Protein AF-A0A4Q5SE38-F1 (afdb_monomer_lite)

Sequence (214 aa):
MTDNLKAFLDAKVTQYNQPGFIANDPVCIPHMFSKKQDIEIMGFWAATLAWGQRVTIIKKCKELIALMDGAPYDFIINHEEPDLKKLLSFKHRTFNDVDTLYFIHFFRQHYERFESLEDAFTVAGHFEPVEGNSGGLPAMVRQAHQNTLSVETALNRFRSYFMSLPDFPQRTKKHVSSPSQNSTCKRLNMFLRWMVRKDNNGVDFGIWNNIKPA

Radius of gyration: 18.21 Å; chains: 1; bounding box: 56×39×52 Å

Structure (mmCIF, N/CA/C/O backbone):
data_AF-A0A4Q5SE38-F1
#
_entry.id   AF-A0A4Q5SE38-F1
#
loop_
_atom_site.group_PDB
_atom_site.id
_atom_site.type_symbol
_atom_site.label_atom_id
_atom_site.label_alt_id
_atom_site.label_comp_id
_atom_site.label_asym_id
_atom_site.label_entity_id
_atom_site.label_seq_id
_atom_site.pdbx_PDB_ins_code
_atom_site.Cartn_x
_atom_site.Cartn_y
_atom_site.Cartn_z
_atom_site.occupancy
_atom_site.B_iso_or_equiv
_atom_site.auth_seq_id
_atom_site.auth_comp_id
_atom_site.auth_asym_id
_atom_site.auth_atom_id
_atom_site.pdbx_PDB_model_num
ATOM 1 N N . MET A 1 1 ? -12.228 21.836 28.556 1.00 52.16 1 MET A N 1
ATOM 2 C CA . MET A 1 1 ? -12.478 21.671 27.097 1.00 52.16 1 MET A CA 1
ATOM 3 C C . MET A 1 1 ? -11.909 20.351 26.547 1.00 52.16 1 MET A C 1
ATOM 5 O O . MET A 1 1 ? -12.246 19.970 25.436 1.00 52.16 1 MET A O 1
ATOM 9 N N . THR A 1 2 ? -11.095 19.629 27.324 1.00 59.53 2 THR A N 1
ATOM 10 C CA . THR A 1 2 ? -10.470 18.335 26.990 1.00 59.53 2 THR A CA 1
ATOM 11 C C . THR A 1 2 ? -11.314 17.106 27.348 1.00 59.53 2 THR A C 1
ATOM 13 O O . THR A 1 2 ? -11.120 16.054 26.745 1.00 59.53 2 THR A O 1
ATOM 16 N N . ASP A 1 3 ? -12.289 17.232 28.254 1.00 61.00 3 ASP A N 1
ATOM 17 C CA . ASP A 1 3 ? -12.952 16.081 28.901 1.00 61.00 3 ASP A CA 1
ATOM 18 C C . ASP A 1 3 ? -13.904 15.275 28.001 1.00 61.00 3 ASP A C 1
ATOM 20 O O . ASP A 1 3 ? -14.463 14.270 28.424 1.00 61.00 3 ASP A O 1
ATOM 24 N N . ASN A 1 4 ? -14.069 15.669 26.735 1.00 85.25 4 ASN A N 1
ATOM 25 C CA . ASN A 1 4 ? -14.935 14.969 25.781 1.00 85.25 4 ASN A CA 1
ATOM 26 C C . ASN A 1 4 ? -14.261 14.719 24.417 1.00 85.25 4 ASN A C 1
ATOM 28 O O . ASN A 1 4 ? -14.912 14.287 23.472 1.00 85.25 4 ASN A O 1
ATOM 32 N N . LEU A 1 5 ? -12.949 14.961 24.272 1.00 92.06 5 LEU A N 1
ATOM 33 C CA . LEU A 1 5 ? -12.283 14.709 22.985 1.00 92.06 5 LEU A CA 1
ATOM 34 C C . LEU A 1 5 ? -12.239 13.211 22.663 1.00 92.06 5 LEU A C 1
ATOM 36 O O . LEU A 1 5 ? -12.552 12.820 21.542 1.00 92.06 5 LEU A O 1
ATOM 40 N N . LYS A 1 6 ? -11.899 12.370 23.648 1.00 91.69 6 LYS A N 1
ATOM 41 C CA . LYS A 1 6 ? -11.879 10.913 23.467 1.00 91.69 6 LYS A CA 1
ATOM 42 C C . LYS A 1 6 ? -13.263 10.389 23.083 1.00 91.69 6 LYS A C 1
ATOM 44 O O . LYS A 1 6 ? -13.393 9.733 22.061 1.00 91.69 6 LYS A O 1
ATOM 49 N N . ALA A 1 7 ? -14.292 10.729 23.857 1.00 93.56 7 ALA A N 1
ATOM 50 C CA . ALA A 1 7 ? -15.656 10.280 23.587 1.00 93.56 7 ALA A CA 1
ATOM 51 C C . ALA A 1 7 ? -16.190 10.803 22.240 1.00 93.56 7 ALA A C 1
ATOM 53 O O . ALA A 1 7 ? -16.842 10.057 21.511 1.00 93.56 7 ALA A O 1
ATOM 54 N N . PHE A 1 8 ? -15.846 12.034 21.844 1.00 94.31 8 PHE A N 1
ATOM 55 C CA . PHE A 1 8 ? -16.132 12.533 20.500 1.00 94.31 8 PHE A CA 1
ATOM 56 C C . PHE A 1 8 ? -15.448 11.697 19.406 1.00 94.31 8 PHE A C 1
ATOM 58 O O . PHE A 1 8 ? -16.105 11.308 18.441 1.00 94.31 8 PHE A O 1
ATOM 65 N N . LEU A 1 9 ? -14.150 11.403 19.539 1.00 92.75 9 LEU A N 1
ATOM 66 C CA . LEU A 1 9 ? -13.410 10.594 18.565 1.00 92.75 9 LEU A CA 1
ATOM 67 C C . LEU A 1 9 ? -13.940 9.158 18.502 1.00 92.75 9 LEU A C 1
ATOM 69 O O . LEU A 1 9 ? -14.143 8.652 17.401 1.00 92.75 9 LEU A O 1
ATOM 73 N N . ASP A 1 10 ? -14.246 8.544 19.645 1.00 92.88 10 ASP A N 1
ATOM 74 C CA . ASP A 1 10 ? -14.854 7.212 19.724 1.00 92.88 10 ASP A CA 1
ATOM 75 C C . ASP A 1 10 ? -16.217 7.193 19.015 1.00 92.88 10 ASP A C 1
ATOM 77 O O . ASP A 1 10 ? -16.486 6.309 18.203 1.00 92.88 10 ASP A O 1
ATOM 81 N N . ALA A 1 11 ? -17.051 8.220 19.217 1.00 94.94 11 ALA A N 1
ATOM 82 C CA . ALA A 1 11 ? -18.316 8.357 18.497 1.00 94.94 11 ALA A CA 1
ATOM 83 C C . ALA A 1 11 ? -18.110 8.485 16.975 1.00 94.94 11 ALA A C 1
ATOM 85 O O . ALA A 1 11 ? -18.883 7.924 16.197 1.00 94.94 11 ALA A O 1
ATOM 86 N N . LYS A 1 12 ? -17.054 9.181 16.524 1.00 94.81 12 LYS A N 1
ATOM 87 C CA . LYS A 1 12 ? -16.693 9.254 15.097 1.00 94.81 12 LYS A CA 1
ATOM 88 C C . LYS A 1 12 ? -16.156 7.935 14.554 1.00 94.81 12 LYS A C 1
ATOM 90 O O . LYS A 1 12 ? -16.456 7.611 13.407 1.00 94.81 12 LYS A O 1
ATOM 95 N N . VAL A 1 13 ? -15.431 7.156 15.354 1.00 92.25 13 VAL A N 1
ATOM 96 C CA . VAL A 1 13 ? -15.043 5.789 14.985 1.00 92.25 13 VAL A CA 1
ATOM 97 C C . VAL A 1 13 ? -16.295 4.941 14.789 1.00 92.25 13 VAL A C 1
ATOM 99 O O . VAL A 1 13 ? -16.453 4.382 13.711 1.00 92.25 13 VAL A O 1
ATOM 102 N N . THR A 1 14 ? -17.229 4.924 15.742 1.00 93.19 14 THR A N 1
ATOM 103 C CA . THR A 1 14 ? -18.497 4.186 15.603 1.00 93.19 14 THR A CA 1
ATOM 104 C C . THR A 1 14 ? -19.290 4.624 14.371 1.00 93.19 14 THR A C 1
ATOM 106 O O . THR A 1 14 ? -19.844 3.785 13.666 1.00 93.19 14 THR A O 1
ATOM 109 N N . GLN A 1 15 ? -19.313 5.929 14.080 1.00 94.25 15 GLN A N 1
ATOM 110 C CA . GLN A 1 15 ? -20.026 6.487 12.932 1.00 94.25 15 GLN A CA 1
ATOM 111 C C . GLN A 1 15 ? -19.429 6.048 11.586 1.00 94.25 15 GLN A C 1
ATOM 113 O O . GLN A 1 15 ? -20.186 5.716 10.680 1.00 94.25 15 GLN A O 1
ATOM 118 N N . TYR A 1 16 ? -18.103 6.100 11.426 1.00 92.69 16 TYR A N 1
ATOM 119 C CA . TYR A 1 16 ? -17.451 5.935 10.117 1.00 92.69 16 TYR A CA 1
ATOM 120 C C . TYR A 1 16 ? -16.838 4.556 9.883 1.00 92.69 16 TYR A C 1
ATOM 122 O O . TYR A 1 16 ? -16.626 4.168 8.735 1.00 92.69 16 TYR A O 1
ATOM 130 N N . ASN A 1 17 ? -16.538 3.811 10.944 1.00 94.19 17 ASN A N 1
ATOM 131 C CA . ASN A 1 17 ? -15.964 2.476 10.860 1.00 94.19 17 ASN A CA 1
ATOM 132 C C . ASN A 1 17 ? -17.069 1.440 10.644 1.00 94.19 17 ASN A C 1
ATOM 134 O O . ASN A 1 17 ? -17.330 0.620 11.512 1.00 94.19 17 ASN A O 1
ATOM 138 N N . GLN A 1 18 ? -17.779 1.553 9.525 1.00 95.56 18 GLN A N 1
ATOM 139 C CA . GLN A 1 18 ? -18.879 0.671 9.147 1.00 95.56 18 GLN A CA 1
ATOM 140 C C . GLN A 1 18 ? -18.818 0.404 7.633 1.00 95.56 18 GLN A C 1
ATOM 142 O O . GLN A 1 18 ? -18.437 1.311 6.879 1.00 95.56 18 GLN A O 1
ATOM 147 N N . PRO A 1 19 ? -19.253 -0.772 7.140 1.00 95.69 19 PRO A N 1
ATOM 148 C CA . PRO A 1 19 ? -19.103 -1.151 5.731 1.00 95.69 19 PRO A CA 1
ATOM 149 C C . PRO A 1 19 ? -19.745 -0.182 4.729 1.00 95.69 19 PRO A C 1
ATOM 151 O O . PRO A 1 19 ? -19.261 -0.031 3.608 1.00 95.69 19 PRO A O 1
ATOM 154 N N . GLY A 1 20 ? -20.792 0.545 5.137 1.00 96.19 20 GLY A N 1
ATOM 155 C CA . GLY A 1 20 ? -21.460 1.549 4.301 1.00 96.19 20 GLY A CA 1
ATOM 156 C C . GLY A 1 20 ? -20.549 2.688 3.818 1.00 96.19 20 GLY A C 1
ATOM 157 O O . GLY A 1 20 ? -20.847 3.322 2.806 1.00 96.19 20 GLY A O 1
ATOM 158 N N . PHE A 1 21 ? -19.416 2.928 4.486 1.00 94.50 21 PHE A N 1
ATOM 159 C CA . PHE A 1 21 ? -18.432 3.927 4.061 1.00 94.50 21 PHE A CA 1
ATOM 160 C C . PHE A 1 21 ? -17.394 3.378 3.071 1.00 94.50 21 PHE A C 1
ATOM 162 O O . PHE A 1 21 ? -16.737 4.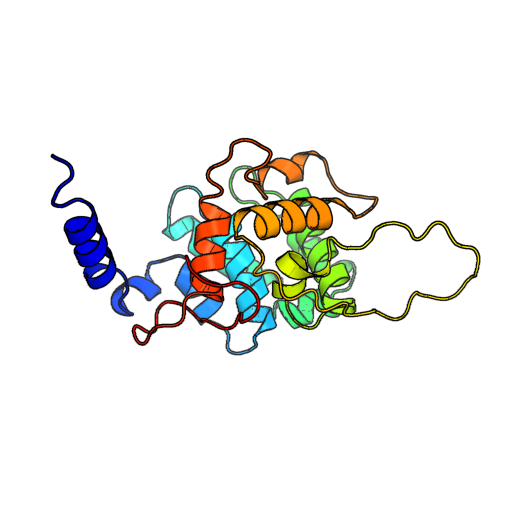175 2.398 1.00 94.50 21 PHE A O 1
ATOM 169 N N . ILE A 1 22 ? -17.286 2.052 2.902 1.00 96.94 22 ILE A N 1
ATOM 170 C CA . ILE A 1 22 ? -16.256 1.415 2.064 1.00 96.94 22 ILE A CA 1
ATOM 171 C C . ILE A 1 22 ? -16.409 1.817 0.608 1.00 96.94 22 ILE A C 1
ATOM 173 O O . ILE A 1 22 ? -15.458 2.334 0.042 1.00 96.94 22 ILE A O 1
ATOM 177 N N . ALA A 1 23 ? -17.594 1.637 0.009 1.00 95.94 23 ALA A N 1
ATOM 178 C CA . ALA A 1 23 ? -17.827 1.839 -1.431 1.00 95.94 23 ALA A CA 1
ATOM 179 C C . ALA A 1 23 ? -17.351 3.205 -1.934 1.00 95.94 23 ALA A C 1
ATOM 181 O O . ALA A 1 23 ? -17.017 3.391 -3.107 1.00 95.94 23 ALA A O 1
ATOM 182 N N . ASN A 1 24 ? -17.349 4.165 -1.014 1.00 94.62 24 ASN A N 1
ATOM 183 C CA . ASN A 1 24 ? -16.901 5.493 -1.267 1.00 94.62 24 ASN A CA 1
ATOM 184 C C . ASN A 1 24 ? -15.449 5.728 -0.818 1.00 94.62 24 ASN A C 1
ATOM 186 O O . ASN A 1 24 ? -14.717 6.394 -1.522 1.00 94.62 24 ASN A O 1
ATOM 190 N N . ASP A 1 25 ? -14.955 5.198 0.282 1.00 96.00 25 ASP A N 1
ATOM 191 C CA . ASP A 1 25 ? -13.577 5.444 0.717 1.00 96.00 25 ASP A CA 1
ATOM 192 C C . ASP A 1 25 ? -12.503 4.755 -0.177 1.00 96.00 25 ASP A C 1
ATOM 194 O O . ASP A 1 25 ? -12.780 3.713 -0.772 1.00 96.00 25 ASP A O 1
ATOM 198 N N . PRO A 1 26 ? -11.266 5.289 -0.311 1.00 97.38 26 PRO A N 1
ATOM 199 C CA . PRO A 1 26 ? -10.167 4.592 -0.993 1.00 97.38 26 PRO A CA 1
ATOM 200 C C . PRO A 1 26 ? -9.895 3.160 -0.505 1.00 97.38 26 PRO A C 1
ATOM 202 O O . PRO A 1 26 ? -9.367 2.367 -1.281 1.00 97.38 26 PRO A O 1
ATOM 205 N N . VAL A 1 27 ? -10.294 2.799 0.721 1.00 97.88 27 VAL A N 1
ATOM 206 C CA . VAL A 1 27 ? -10.236 1.415 1.218 1.00 97.88 27 VAL A CA 1
ATOM 207 C C . VAL A 1 27 ? -11.050 0.435 0.358 1.00 97.88 27 VAL A C 1
ATOM 209 O O . VAL A 1 27 ? -10.745 -0.751 0.364 1.00 97.88 27 VAL A O 1
ATOM 212 N N . CYS A 1 28 ? -12.017 0.884 -0.462 1.00 98.50 28 CYS A N 1
ATOM 213 C CA . CYS A 1 28 ? -12.693 -0.010 -1.417 1.00 98.50 28 CYS A CA 1
ATOM 214 C C . CYS A 1 28 ? -11.737 -0.706 -2.388 1.00 98.50 28 CYS A C 1
ATOM 216 O O . CYS A 1 28 ? -12.068 -1.776 -2.881 1.00 98.50 28 CYS A O 1
ATOM 218 N N . ILE A 1 29 ? -10.581 -0.103 -2.676 1.00 98.75 29 ILE A N 1
ATOM 219 C CA . ILE A 1 29 ? -9.607 -0.622 -3.634 1.00 98.75 29 ILE A CA 1
ATOM 220 C C . ILE A 1 29 ? -9.014 -1.960 -3.164 1.00 98.75 29 ILE A C 1
ATOM 222 O O . ILE A 1 29 ? -9.168 -2.938 -3.890 1.00 98.75 29 ILE A O 1
ATOM 226 N N . PRO A 1 30 ? -8.387 -2.069 -1.976 1.00 98.62 30 PRO A N 1
ATOM 227 C CA . PRO A 1 30 ? -7.923 -3.364 -1.480 1.00 98.62 30 PRO A CA 1
ATOM 228 C C . PRO A 1 30 ? -9.063 -4.368 -1.223 1.00 98.62 30 PRO A C 1
ATOM 230 O O . PRO A 1 30 ? -8.840 -5.563 -1.362 1.00 98.62 30 PRO A O 1
ATOM 233 N N . HIS A 1 31 ? -10.297 -3.915 -0.946 1.00 98.62 31 HIS A N 1
ATOM 234 C CA . HIS A 1 31 ? -11.475 -4.798 -0.799 1.00 98.62 31 HIS A CA 1
ATOM 235 C C . HIS A 1 31 ? -11.900 -5.489 -2.107 1.00 98.62 31 HIS A C 1
ATOM 237 O O . HIS A 1 31 ? -12.745 -6.379 -2.083 1.00 98.62 31 HIS A O 1
ATOM 243 N N . MET A 1 32 ? -11.321 -5.112 -3.253 1.00 98.56 32 MET A N 1
ATOM 244 C CA . MET A 1 32 ? -11.529 -5.813 -4.526 1.00 98.56 32 MET A CA 1
ATOM 245 C C . MET A 1 32 ? -10.768 -7.147 -4.609 1.00 98.56 32 MET A C 1
ATOM 247 O O . MET A 1 32 ? -10.967 -7.888 -5.569 1.00 98.56 32 MET A O 1
ATOM 251 N N . PHE A 1 33 ? -9.904 -7.450 -3.635 1.00 98.75 33 PHE A N 1
ATOM 252 C CA . PHE A 1 33 ? -8.988 -8.585 -3.675 1.00 98.75 33 PHE A CA 1
ATOM 253 C C . PHE A 1 33 ? -9.155 -9.502 -2.464 1.00 98.75 33 PHE A C 1
ATOM 255 O O . PHE A 1 33 ? -9.502 -9.067 -1.369 1.00 98.75 33 PHE A O 1
ATOM 262 N N . SER A 1 34 ? -8.864 -10.787 -2.665 1.00 98.19 34 SER A N 1
ATOM 263 C CA . SER A 1 34 ? -8.826 -11.806 -1.608 1.00 98.19 34 SER A CA 1
ATOM 264 C C . SER A 1 34 ? -7.404 -12.272 -1.286 1.00 98.19 34 SER A C 1
ATOM 266 O O . SER A 1 34 ? -7.126 -12.693 -0.163 1.00 98.19 34 SER A O 1
ATOM 268 N N . LYS A 1 35 ? -6.484 -12.189 -2.253 1.00 98.50 35 LYS A N 1
ATOM 269 C CA . LYS A 1 35 ? -5.080 -12.550 -2.065 1.00 98.50 35 LYS A CA 1
ATOM 270 C C . LYS A 1 35 ? -4.379 -11.489 -1.221 1.00 98.50 35 LYS A C 1
ATOM 272 O O . LYS A 1 35 ? -4.438 -10.300 -1.529 1.00 98.50 35 LYS A O 1
ATOM 277 N N . LYS A 1 36 ? -3.674 -11.937 -0.178 1.00 98.62 36 LYS A N 1
ATOM 278 C CA . LYS A 1 36 ? -2.982 -11.072 0.789 1.00 98.62 36 LYS A CA 1
ATOM 279 C C . LYS A 1 36 ? -2.105 -10.018 0.108 1.00 98.62 36 LYS A C 1
ATOM 281 O O . LYS A 1 36 ? -2.214 -8.838 0.421 1.00 98.62 36 LYS A O 1
ATOM 286 N N . GLN A 1 37 ? -1.271 -10.430 -0.840 1.00 98.81 37 GLN A N 1
ATOM 287 C CA . GLN A 1 37 ? -0.320 -9.528 -1.482 1.00 98.81 37 GLN A CA 1
ATOM 288 C C . GLN A 1 37 ? -1.006 -8.488 -2.378 1.00 98.81 37 GLN A C 1
ATOM 290 O O . GLN A 1 37 ? -0.553 -7.349 -2.439 1.00 98.81 37 GLN A O 1
ATOM 295 N N . ASP A 1 38 ? -2.131 -8.831 -3.015 1.00 98.88 38 ASP A N 1
ATOM 296 C CA . ASP A 1 38 ? -2.916 -7.867 -3.794 1.00 98.88 38 ASP A CA 1
ATOM 297 C C . ASP A 1 38 ? -3.556 -6.807 -2.886 1.00 98.88 38 ASP A C 1
ATOM 299 O O . ASP A 1 38 ? -3.502 -5.613 -3.192 1.00 98.88 38 ASP A O 1
ATOM 303 N N . ILE A 1 39 ? -4.088 -7.226 -1.730 1.00 98.88 39 ILE A N 1
ATOM 304 C CA . ILE A 1 39 ? -4.610 -6.328 -0.684 1.00 98.88 39 ILE A CA 1
ATOM 305 C C . ILE A 1 39 ? -3.507 -5.373 -0.207 1.00 98.88 39 ILE A C 1
ATOM 307 O O . ILE A 1 39 ? -3.734 -4.167 -0.095 1.00 98.88 39 ILE A O 1
ATOM 311 N N . GLU A 1 40 ? -2.304 -5.887 0.046 1.00 98.81 40 GLU A N 1
ATOM 312 C CA . GLU A 1 40 ? -1.159 -5.098 0.509 1.00 98.81 40 GLU A CA 1
ATOM 313 C C . GLU A 1 40 ? -0.677 -4.096 -0.546 1.00 98.81 40 GLU A C 1
ATOM 315 O O . GLU A 1 40 ? -0.570 -2.902 -0.255 1.00 98.81 40 GLU A O 1
ATOM 320 N N . ILE A 1 41 ? -0.431 -4.558 -1.778 1.00 98.88 41 ILE A N 1
ATOM 321 C CA . ILE A 1 41 ? 0.025 -3.723 -2.899 1.00 98.88 41 ILE A CA 1
ATOM 322 C C . ILE A 1 41 ? -0.996 -2.620 -3.166 1.00 98.88 41 ILE A C 1
ATOM 324 O O . ILE A 1 41 ? -0.657 -1.432 -3.172 1.00 98.88 41 ILE A O 1
ATOM 328 N N . MET A 1 42 ? -2.263 -2.989 -3.350 1.00 98.81 42 MET A N 1
ATOM 329 C CA . MET A 1 42 ? -3.290 -2.027 -3.731 1.00 98.81 42 MET A CA 1
ATOM 330 C C . MET A 1 42 ? -3.752 -1.154 -2.565 1.00 98.81 42 MET A C 1
ATOM 332 O O . MET A 1 42 ? -4.117 0.003 -2.783 1.00 98.81 42 MET A O 1
ATOM 336 N N . GLY A 1 43 ? -3.652 -1.638 -1.326 1.00 98.75 43 GLY A N 1
ATOM 337 C CA . GLY A 1 43 ? -3.809 -0.826 -0.123 1.00 98.75 43 GLY A CA 1
ATOM 338 C C . GLY A 1 43 ? -2.718 0.238 -0.014 1.00 98.75 43 GLY A C 1
ATOM 339 O O . GLY A 1 43 ? -3.018 1.410 0.230 1.00 98.75 43 GLY A O 1
ATOM 340 N N . PHE A 1 44 ? -1.459 -0.128 -0.268 1.00 98.75 44 PHE A N 1
ATOM 341 C CA . PHE A 1 44 ? -0.352 0.825 -0.249 1.00 98.75 44 PHE A CA 1
ATOM 342 C C . PHE A 1 44 ? -0.479 1.867 -1.365 1.00 98.75 44 PHE A C 1
ATOM 344 O O . PHE A 1 44 ? -0.277 3.062 -1.123 1.00 98.75 44 PHE A O 1
ATOM 351 N N . TRP A 1 45 ? -0.881 1.451 -2.569 1.00 98.50 45 TRP A N 1
ATOM 352 C CA . TRP A 1 45 ? -1.169 2.355 -3.685 1.00 98.50 45 TRP A CA 1
ATOM 353 C C . TRP A 1 45 ? -2.303 3.329 -3.372 1.00 98.50 45 TRP A C 1
ATOM 355 O O . TRP A 1 45 ? -2.127 4.542 -3.513 1.00 98.50 45 TRP A O 1
ATOM 365 N N . ALA A 1 46 ? -3.441 2.821 -2.892 1.00 98.44 46 ALA A N 1
ATOM 366 C CA . ALA A 1 46 ? -4.591 3.642 -2.534 1.00 98.44 46 ALA A CA 1
ATOM 367 C C . ALA A 1 46 ? -4.226 4.682 -1.470 1.00 98.44 46 ALA A C 1
ATOM 369 O O . ALA A 1 46 ? -4.555 5.861 -1.622 1.00 98.44 46 ALA A O 1
ATOM 370 N N . ALA A 1 47 ? -3.482 4.279 -0.437 1.00 98.12 47 ALA A N 1
ATOM 371 C CA . ALA A 1 47 ? -3.014 5.189 0.598 1.00 98.12 47 ALA A CA 1
ATOM 372 C C . ALA A 1 47 ? -1.990 6.205 0.085 1.00 98.12 47 ALA A C 1
ATOM 374 O O . ALA A 1 47 ? -2.088 7.395 0.397 1.00 98.12 47 ALA A O 1
ATOM 375 N N . THR A 1 48 ? -1.034 5.763 -0.734 1.00 97.38 48 THR A N 1
ATOM 376 C CA . THR A 1 48 ? -0.028 6.640 -1.340 1.00 97.38 48 THR A CA 1
ATOM 377 C C . THR A 1 48 ? -0.697 7.731 -2.160 1.00 97.38 48 THR A C 1
ATOM 379 O O . THR A 1 48 ? -0.378 8.901 -1.956 1.00 97.38 48 THR A O 1
ATOM 382 N N . LEU A 1 49 ? -1.658 7.376 -3.016 1.00 97.00 49 LEU A N 1
ATOM 383 C CA . LEU A 1 49 ? -2.342 8.297 -3.925 1.00 97.00 49 LEU A CA 1
ATOM 384 C C . LEU A 1 49 ? -3.456 9.119 -3.260 1.00 97.00 49 LEU A C 1
ATOM 386 O O . LEU A 1 49 ? -4.024 9.987 -3.929 1.00 97.00 49 LEU A O 1
ATOM 390 N N . ALA A 1 50 ? -3.765 8.893 -1.975 1.00 95.25 50 ALA A N 1
ATOM 391 C CA . ALA A 1 50 ? -4.868 9.516 -1.236 1.00 95.25 50 ALA A CA 1
ATOM 392 C C . ALA A 1 50 ? -4.658 11.011 -0.920 1.00 95.25 50 ALA A C 1
ATOM 394 O O . ALA A 1 50 ? -4.781 11.460 0.221 1.00 95.25 50 ALA A O 1
ATOM 395 N N . TRP A 1 51 ? -4.346 11.813 -1.937 1.00 91.38 51 TRP A N 1
ATOM 396 C CA . TRP A 1 51 ? -4.324 13.263 -1.858 1.00 91.38 51 TRP A CA 1
ATOM 397 C C . TRP A 1 51 ? -5.319 13.883 -2.860 1.00 91.38 51 TRP A C 1
ATOM 399 O O . TRP A 1 51 ? -5.268 13.703 -4.081 1.00 91.38 51 TRP A O 1
ATOM 409 N N . GLY A 1 52 ? -6.255 14.636 -2.283 1.00 90.81 52 GLY A N 1
ATOM 410 C CA . GLY A 1 52 ? -7.353 15.365 -2.911 1.00 90.81 52 GLY A CA 1
ATOM 411 C C . GLY A 1 52 ? -8.583 14.530 -3.284 1.00 90.81 52 GLY A C 1
ATOM 412 O O . GLY A 1 52 ? -9.072 13.803 -2.433 1.00 90.81 52 GLY A O 1
ATOM 413 N N . GLN A 1 53 ? -9.178 14.718 -4.469 1.00 95.50 53 GLN A N 1
ATOM 414 C CA . GLN A 1 53 ? -10.562 14.284 -4.716 1.00 95.50 53 GLN A CA 1
ATOM 415 C C . GLN A 1 53 ? -10.726 12.760 -4.722 1.00 95.50 53 GLN A C 1
ATOM 417 O O . GLN A 1 53 ? -10.132 12.053 -5.537 1.00 95.50 53 GLN A O 1
ATOM 422 N N . ARG A 1 54 ? -11.605 12.283 -3.838 1.00 95.38 54 ARG A N 1
ATOM 423 C CA . ARG A 1 54 ? -11.880 10.870 -3.543 1.00 95.38 54 ARG A CA 1
ATOM 424 C C . ARG A 1 54 ? -12.224 10.051 -4.794 1.00 95.38 54 ARG A C 1
ATOM 426 O O . ARG A 1 54 ? -11.656 8.988 -5.021 1.00 95.38 54 ARG A O 1
ATOM 433 N N . VAL A 1 55 ? -13.093 10.592 -5.651 1.00 97.44 55 VAL A N 1
ATOM 434 C CA . VAL A 1 55 ? -13.498 9.964 -6.922 1.00 97.44 55 VAL A CA 1
ATOM 435 C C . VAL A 1 55 ? -12.302 9.787 -7.863 1.00 97.44 55 VAL A C 1
ATOM 437 O O . VAL A 1 55 ? -12.146 8.733 -8.475 1.00 97.44 55 VAL A O 1
ATOM 440 N N . THR A 1 56 ? -11.420 10.788 -7.951 1.00 97.69 56 THR A N 1
ATOM 441 C CA . THR A 1 56 ? -10.208 10.719 -8.778 1.00 97.69 56 THR A CA 1
ATOM 442 C C . THR A 1 56 ? -9.228 9.677 -8.251 1.00 97.69 56 THR A C 1
ATOM 444 O O . THR A 1 56 ? -8.674 8.929 -9.049 1.00 97.69 56 THR A O 1
ATOM 447 N N . ILE A 1 57 ? -9.042 9.600 -6.929 1.00 98.00 57 ILE A N 1
ATOM 448 C CA . ILE A 1 57 ? -8.158 8.615 -6.288 1.00 98.00 57 ILE A CA 1
ATOM 449 C C . ILE A 1 57 ? -8.605 7.194 -6.649 1.00 98.00 57 ILE A C 1
ATOM 451 O O . ILE A 1 57 ? -7.808 6.407 -7.152 1.00 98.00 57 ILE A O 1
ATOM 455 N N . ILE A 1 58 ? -9.896 6.894 -6.479 1.00 98.62 58 ILE A N 1
ATOM 456 C CA . ILE A 1 58 ? -10.466 5.571 -6.781 1.00 98.62 58 ILE A CA 1
ATOM 457 C C . ILE A 1 58 ? -10.361 5.257 -8.270 1.00 98.62 58 ILE A C 1
ATOM 459 O O . ILE A 1 58 ? -9.934 4.165 -8.636 1.00 98.62 58 ILE A O 1
ATOM 463 N N . LYS A 1 59 ? -10.696 6.220 -9.141 1.00 98.56 59 LYS A N 1
ATOM 464 C CA . LYS A 1 59 ? -10.551 6.059 -10.593 1.00 98.56 59 LYS A CA 1
ATOM 465 C C . LYS A 1 59 ? -9.109 5.713 -10.972 1.00 98.56 59 LYS A C 1
ATOM 467 O O . LYS A 1 59 ? -8.904 4.800 -11.763 1.00 98.56 59 LYS A O 1
ATOM 472 N N . LYS A 1 60 ? -8.124 6.409 -10.398 1.00 98.44 60 LYS A N 1
ATOM 473 C CA . LYS A 1 60 ? -6.703 6.170 -10.679 1.00 98.44 60 LYS A CA 1
ATOM 474 C C . LYS A 1 60 ? -6.198 4.841 -10.133 1.00 98.44 60 LYS A C 1
ATOM 476 O O . LYS A 1 60 ? -5.426 4.181 -10.813 1.00 98.44 60 LYS A O 1
ATOM 481 N N . CYS A 1 61 ? -6.680 4.396 -8.979 1.00 98.62 61 CYS A N 1
ATOM 482 C CA . CYS A 1 61 ? -6.360 3.055 -8.496 1.00 98.62 61 CYS A CA 1
ATOM 483 C C . CYS A 1 61 ? -6.950 1.968 -9.408 1.00 98.62 61 CYS A C 1
ATOM 485 O O . CYS A 1 61 ? -6.258 1.013 -9.727 1.00 98.62 61 CYS A O 1
ATOM 487 N N . LYS A 1 62 ? -8.189 2.132 -9.895 1.00 98.69 62 LYS A N 1
ATOM 488 C CA . LYS A 1 62 ? -8.801 1.199 -10.861 1.00 98.69 62 LYS A CA 1
ATOM 489 C C . LYS A 1 62 ? -8.082 1.179 -12.213 1.00 98.69 62 LYS A C 1
ATOM 491 O O . LYS A 1 62 ? -7.937 0.116 -12.800 1.00 98.69 62 LYS A O 1
ATOM 496 N N . GLU A 1 63 ? -7.614 2.334 -12.685 1.00 98.62 63 GLU A N 1
ATOM 497 C CA . GLU A 1 63 ? -6.738 2.430 -13.862 1.00 98.62 63 GLU A CA 1
ATOM 498 C C . GLU A 1 63 ? -5.449 1.629 -13.647 1.00 98.62 63 GLU A C 1
ATOM 500 O O . GLU A 1 63 ? -5.082 0.844 -14.511 1.00 98.62 63 GLU A O 1
ATOM 505 N N . LEU A 1 64 ? -4.811 1.753 -12.478 1.00 98.38 64 LEU A N 1
ATOM 506 C CA . LEU A 1 64 ? -3.604 0.992 -12.155 1.00 98.38 64 LEU A CA 1
ATOM 507 C C . LEU A 1 64 ? -3.859 -0.522 -12.095 1.00 98.38 64 LEU A C 1
ATOM 509 O O . LEU A 1 64 ? -3.065 -1.283 -12.629 1.00 98.38 64 LEU A O 1
ATOM 513 N N . ILE A 1 65 ? -4.987 -0.950 -11.518 1.00 98.62 65 ILE A N 1
ATOM 514 C CA . ILE A 1 65 ? -5.404 -2.363 -11.515 1.00 98.62 65 ILE A CA 1
ATOM 515 C C . ILE A 1 65 ? -5.544 -2.886 -12.947 1.00 98.62 65 ILE A C 1
ATOM 517 O O . ILE A 1 65 ? -5.068 -3.975 -13.245 1.00 98.62 65 ILE A O 1
ATOM 521 N N . ALA A 1 66 ? -6.168 -2.111 -13.839 1.00 98.50 66 ALA A N 1
ATOM 522 C CA . ALA A 1 66 ? -6.320 -2.494 -15.240 1.00 98.50 66 ALA A CA 1
ATOM 523 C C . ALA A 1 66 ? -4.974 -2.555 -15.982 1.00 98.50 66 ALA A C 1
ATOM 525 O O . ALA A 1 66 ? -4.788 -3.427 -16.820 1.00 98.50 66 ALA A O 1
ATOM 526 N N . LEU A 1 67 ? -4.030 -1.664 -15.660 1.00 98.06 67 LEU A N 1
ATOM 527 C CA . LEU A 1 67 ? -2.663 -1.708 -16.198 1.00 98.06 67 LEU A CA 1
ATOM 528 C C . LEU A 1 67 ? -1.855 -2.913 -15.686 1.00 98.06 67 LEU A C 1
ATOM 530 O O . LEU A 1 67 ? -0.864 -3.266 -16.314 1.00 98.06 67 LEU A O 1
ATOM 534 N N . MET A 1 68 ? -2.279 -3.520 -14.572 1.00 98.25 68 MET A N 1
ATOM 535 C CA . MET A 1 68 ? -1.718 -4.742 -13.981 1.00 98.25 68 MET A CA 1
ATOM 536 C C . MET A 1 68 ? -2.598 -5.978 -14.248 1.00 98.25 68 MET A C 1
ATOM 538 O O . MET A 1 68 ? -2.601 -6.922 -13.460 1.00 98.25 68 MET A O 1
ATOM 542 N N . ASP A 1 69 ? -3.414 -5.934 -15.306 1.00 97.69 69 ASP A N 1
ATOM 543 C CA . ASP A 1 69 ? -4.265 -7.037 -15.775 1.00 97.69 69 ASP A CA 1
ATOM 544 C C . ASP A 1 69 ? -5.213 -7.623 -14.706 1.00 97.69 69 ASP A C 1
ATOM 546 O O . ASP A 1 69 ? -5.642 -8.773 -14.772 1.00 97.69 69 ASP A O 1
ATOM 550 N N . GLY A 1 70 ? -5.577 -6.821 -13.700 1.00 98.25 70 GLY A N 1
ATOM 551 C CA . GLY A 1 70 ? -6.445 -7.248 -12.602 1.00 98.25 70 GLY A CA 1
ATOM 552 C C . GLY A 1 70 ? -5.768 -8.126 -11.545 1.00 98.25 70 GLY A C 1
ATOM 553 O O . GLY A 1 70 ? -6.429 -8.472 -10.567 1.00 98.25 70 GLY A O 1
ATOM 554 N N . ALA A 1 71 ? -4.477 -8.434 -11.691 1.00 98.50 71 ALA A N 1
ATOM 555 C CA . ALA A 1 71 ? -3.710 -9.284 -10.781 1.00 98.50 71 ALA A CA 1
ATOM 556 C C . ALA A 1 71 ? -2.399 -8.591 -10.342 1.00 98.50 71 ALA A C 1
ATOM 558 O O . ALA A 1 71 ? -1.317 -8.970 -10.791 1.00 98.50 71 ALA A O 1
ATOM 559 N N . PRO A 1 72 ? -2.466 -7.569 -9.461 1.00 98.75 72 PRO A N 1
ATOM 560 C CA . PRO A 1 72 ? -1.320 -6.736 -9.087 1.00 98.75 72 PRO A CA 1
ATOM 561 C C . PRO A 1 72 ? -0.075 -7.513 -8.657 1.00 98.75 72 PRO A C 1
ATOM 563 O O . PRO A 1 72 ? 1.017 -7.233 -9.135 1.00 98.75 72 PRO A O 1
ATOM 566 N N . TYR A 1 73 ? -0.210 -8.494 -7.770 1.00 98.81 73 TYR A N 1
ATOM 567 C CA . TYR A 1 73 ? 0.908 -9.296 -7.288 1.00 98.81 73 TYR A CA 1
ATOM 568 C C . TYR A 1 73 ? 1.508 -10.167 -8.389 1.00 98.81 73 TYR A C 1
ATOM 570 O O . TYR A 1 73 ? 2.728 -10.261 -8.485 1.00 98.81 73 TYR A O 1
ATOM 578 N N . ASP A 1 74 ? 0.666 -10.781 -9.222 1.00 98.75 74 ASP A N 1
ATOM 579 C CA . ASP A 1 74 ? 1.141 -11.572 -10.357 1.00 98.75 74 ASP A CA 1
ATOM 580 C C . ASP A 1 74 ? 1.938 -10.695 -11.328 1.00 98.75 74 ASP A C 1
ATOM 582 O O . ASP A 1 74 ? 3.082 -11.009 -11.642 1.00 98.75 74 ASP A O 1
ATOM 586 N N . PHE A 1 75 ? 1.404 -9.520 -11.671 1.00 98.69 75 PHE A N 1
ATOM 587 C CA . PHE A 1 75 ? 2.110 -8.514 -12.456 1.00 98.69 75 PHE A CA 1
ATOM 588 C C . PHE A 1 75 ? 3.444 -8.107 -11.811 1.00 98.69 75 PHE A C 1
ATOM 590 O O . PHE A 1 75 ? 4.471 -8.043 -12.481 1.00 98.69 75 PHE A O 1
ATOM 597 N N . ILE A 1 76 ? 3.476 -7.839 -10.500 1.00 98.56 76 ILE A N 1
ATOM 598 C CA . ILE A 1 76 ? 4.713 -7.455 -9.803 1.00 98.56 76 ILE A CA 1
ATOM 599 C C . ILE A 1 76 ? 5.811 -8.515 -9.973 1.00 98.56 76 ILE A C 1
ATOM 601 O O . ILE A 1 76 ? 6.958 -8.142 -10.218 1.00 98.56 76 ILE A O 1
ATOM 605 N N . ILE A 1 77 ? 5.474 -9.801 -9.867 1.00 98.50 77 ILE A N 1
ATOM 606 C CA . ILE A 1 77 ? 6.447 -10.896 -9.965 1.00 98.50 77 ILE A CA 1
ATOM 607 C C . ILE A 1 77 ? 6.813 -11.205 -11.422 1.00 98.50 77 ILE A C 1
ATOM 609 O O . ILE A 1 77 ? 7.988 -11.412 -11.728 1.00 98.50 77 ILE A O 1
ATOM 613 N N . ASN A 1 78 ? 5.824 -11.208 -12.316 1.00 98.38 78 ASN A N 1
ATOM 614 C CA . ASN A 1 78 ? 5.940 -11.809 -13.643 1.00 98.38 78 ASN A CA 1
ATOM 615 C C . ASN A 1 78 ? 5.992 -10.806 -14.804 1.00 98.38 78 ASN A C 1
ATOM 617 O O . ASN A 1 78 ? 6.138 -11.242 -15.941 1.00 98.38 78 ASN A O 1
ATOM 621 N N . HIS A 1 79 ? 5.893 -9.491 -14.565 1.00 98.19 79 HIS A N 1
ATOM 622 C CA . HIS A 1 79 ? 5.954 -8.516 -15.659 1.00 98.19 79 HIS A CA 1
ATOM 623 C C . HIS A 1 79 ? 7.252 -8.622 -16.464 1.00 98.19 79 HIS A C 1
ATOM 625 O O . HIS A 1 79 ? 8.351 -8.811 -15.920 1.00 98.19 79 HIS A O 1
ATOM 631 N N . GLU A 1 80 ? 7.117 -8.369 -17.761 1.00 96.38 80 GLU A N 1
ATOM 632 C CA . GLU A 1 80 ? 8.228 -8.183 -18.683 1.00 96.38 80 GLU A CA 1
ATOM 633 C C . GLU A 1 80 ? 8.368 -6.701 -19.076 1.00 96.38 80 GLU A C 1
ATOM 635 O O . GLU A 1 80 ? 7.508 -5.859 -18.801 1.00 96.38 80 GLU A O 1
ATOM 640 N N . GLU A 1 81 ? 9.464 -6.343 -19.749 1.00 94.88 81 GLU A N 1
ATOM 641 C CA . GLU A 1 81 ? 9.696 -4.957 -20.183 1.00 94.88 81 GLU A CA 1
ATOM 642 C C . GLU A 1 81 ? 8.549 -4.345 -21.017 1.00 94.88 81 GLU A C 1
ATOM 644 O O . GLU A 1 81 ? 8.247 -3.160 -20.828 1.00 94.88 81 GLU A O 1
ATOM 649 N N . PRO A 1 82 ? 7.877 -5.077 -21.935 1.00 95.56 82 PRO A N 1
ATOM 650 C CA . PRO A 1 82 ? 6.748 -4.527 -22.683 1.00 95.56 82 PRO A CA 1
ATOM 651 C C . PRO A 1 82 ? 5.563 -4.126 -21.797 1.00 95.56 82 PRO A C 1
ATOM 653 O O . PRO A 1 82 ? 4.882 -3.147 -22.112 1.00 95.56 82 PRO A O 1
ATOM 656 N N . ASP A 1 83 ? 5.337 -4.821 -20.683 1.00 96.50 83 ASP A N 1
ATOM 657 C CA . ASP A 1 83 ? 4.252 -4.507 -19.753 1.00 96.50 83 ASP A CA 1
ATOM 658 C C . ASP A 1 83 ? 4.501 -3.192 -19.018 1.00 96.50 83 ASP A C 1
ATOM 660 O O . ASP A 1 83 ? 3.589 -2.375 -18.856 1.00 96.50 83 ASP A O 1
ATOM 664 N N . LEU A 1 84 ? 5.763 -2.916 -18.679 1.00 97.00 84 LEU A N 1
ATOM 665 C CA . LEU A 1 84 ? 6.172 -1.659 -18.051 1.00 97.00 84 LEU A CA 1
ATOM 666 C C . LEU A 1 84 ? 5.899 -0.437 -18.937 1.00 97.00 84 LEU A C 1
ATOM 668 O O . LEU A 1 84 ? 5.602 0.646 -18.426 1.00 97.00 84 LEU A O 1
ATOM 672 N N . LYS A 1 85 ? 5.921 -0.592 -20.268 1.00 95.94 85 LYS A N 1
ATOM 673 C CA . LYS A 1 85 ? 5.632 0.513 -21.200 1.00 95.94 85 LYS A CA 1
ATOM 674 C C . LYS A 1 85 ? 4.213 1.058 -21.035 1.00 95.94 85 LYS A C 1
ATOM 676 O O . LYS A 1 85 ? 4.011 2.263 -21.185 1.00 95.94 85 LYS A O 1
ATOM 681 N N . LYS A 1 86 ? 3.244 0.206 -20.676 1.00 93.81 86 LYS A N 1
ATOM 682 C CA . LYS A 1 86 ? 1.841 0.601 -20.444 1.00 93.81 86 LYS A CA 1
ATOM 683 C C . LYS A 1 86 ? 1.713 1.595 -19.276 1.00 93.81 86 LYS A C 1
ATOM 685 O O . LYS A 1 86 ? 0.801 2.418 -19.250 1.00 93.81 86 LYS A O 1
ATOM 690 N N . LEU A 1 87 ? 2.651 1.561 -18.327 1.00 96.44 87 LEU A N 1
ATOM 691 C CA . LEU A 1 87 ? 2.639 2.390 -17.117 1.00 96.44 87 LEU A CA 1
ATOM 692 C C . LEU A 1 87 ? 3.264 3.777 -17.318 1.00 96.44 87 LEU A C 1
ATOM 694 O O . LEU A 1 87 ? 3.067 4.659 -16.483 1.00 96.44 87 LEU A O 1
ATOM 698 N N . LEU A 1 88 ? 3.955 4.016 -18.438 1.00 96.62 88 LEU A N 1
ATOM 699 C CA . LEU A 1 88 ? 4.615 5.298 -18.730 1.00 96.62 88 LEU A CA 1
ATOM 700 C C . LEU A 1 88 ? 3.633 6.472 -18.873 1.00 96.62 88 LEU A C 1
ATOM 702 O O . LEU A 1 88 ? 3.991 7.636 -18.687 1.00 96.62 88 LEU A O 1
ATOM 706 N N . SER A 1 89 ? 2.368 6.192 -19.186 1.00 94.50 89 SER A N 1
ATOM 707 C CA . SER A 1 89 ? 1.317 7.212 -19.228 1.00 94.50 89 SER A CA 1
ATOM 708 C C . SER A 1 89 ? 0.645 7.459 -17.876 1.00 94.50 89 SER A C 1
ATOM 710 O O . SER A 1 89 ? -0.107 8.431 -17.749 1.00 94.50 89 SER A O 1
ATOM 712 N N . PHE A 1 90 ? 0.889 6.620 -16.863 1.00 97.81 90 PHE A N 1
ATOM 713 C CA . PHE A 1 90 ? 0.206 6.732 -15.580 1.00 97.81 90 PHE A CA 1
ATOM 714 C C . PHE A 1 90 ? 0.669 7.970 -14.807 1.00 97.81 90 PHE A C 1
ATOM 716 O O . PHE A 1 90 ? 1.854 8.183 -14.543 1.00 97.81 90 PHE A O 1
ATOM 723 N N . LYS A 1 91 ? -0.293 8.816 -14.430 1.00 97.00 91 LYS A N 1
ATOM 724 C CA . LYS A 1 91 ? -0.053 10.042 -13.660 1.00 97.00 91 LYS A CA 1
ATOM 725 C C . LYS A 1 91 ? -1.195 10.305 -12.692 1.00 97.00 91 LYS A C 1
ATOM 727 O O . LYS A 1 91 ? -2.371 10.153 -13.031 1.00 97.00 91 LYS A O 1
ATOM 732 N N . HIS A 1 92 ? -0.844 10.803 -11.511 1.00 96.94 92 HIS A N 1
ATOM 733 C CA . HIS A 1 92 ? -1.783 11.311 -10.514 1.00 96.94 92 HIS A CA 1
ATOM 734 C C . HIS A 1 92 ? -1.185 12.513 -9.783 1.00 96.94 92 HIS A C 1
ATOM 736 O O . HIS A 1 92 ? -0.393 12.392 -8.847 1.00 96.94 92 HIS A O 1
ATOM 742 N N . ARG A 1 93 ? -1.587 13.713 -10.207 1.00 94.75 93 ARG A N 1
ATOM 743 C CA . ARG A 1 93 ? -1.025 14.992 -9.741 1.00 94.75 93 ARG A CA 1
ATOM 744 C C . ARG A 1 93 ? 0.502 15.044 -9.879 1.00 94.75 93 ARG A C 1
ATOM 746 O O . ARG A 1 93 ? 0.996 15.192 -10.986 1.00 94.75 93 ARG A O 1
ATOM 753 N N . THR A 1 94 ? 1.241 14.952 -8.772 1.00 94.62 94 THR A N 1
ATOM 754 C CA . THR A 1 94 ? 2.709 14.990 -8.737 1.00 94.62 94 THR A CA 1
ATOM 755 C C . THR A 1 94 ? 3.346 13.601 -8.828 1.00 94.62 94 THR A C 1
ATOM 757 O O . THR A 1 94 ? 4.573 13.524 -8.943 1.00 94.62 94 THR A O 1
ATOM 760 N N . PHE A 1 95 ? 2.534 12.537 -8.768 1.00 97.31 95 PHE A N 1
ATOM 761 C CA . PHE A 1 95 ? 2.930 11.155 -9.022 1.00 97.31 95 PHE A CA 1
ATOM 762 C C . PHE A 1 95 ? 2.941 10.899 -10.530 1.00 97.31 95 PHE A C 1
ATOM 764 O O . PHE A 1 95 ? 1.977 11.258 -11.214 1.00 97.31 95 PHE A O 1
ATOM 771 N N . ASN A 1 96 ? 4.011 10.311 -11.051 1.00 97.31 96 ASN A N 1
ATOM 772 C CA . ASN A 1 96 ? 4.149 10.023 -12.480 1.00 97.31 96 ASN A CA 1
ATOM 773 C C . ASN A 1 96 ? 4.733 8.623 -12.735 1.00 97.31 96 ASN A C 1
ATOM 775 O O . ASN A 1 96 ? 4.907 7.822 -11.820 1.00 97.31 96 ASN A O 1
ATOM 779 N N . ASP A 1 97 ? 5.064 8.370 -13.990 1.00 97.12 97 ASP A N 1
ATOM 780 C CA . ASP A 1 97 ? 5.749 7.193 -14.506 1.00 97.12 97 ASP A CA 1
ATOM 781 C C . ASP A 1 97 ? 7.023 6.816 -13.744 1.00 97.12 97 ASP A C 1
ATOM 783 O O . ASP A 1 97 ? 7.144 5.672 -13.324 1.00 97.12 97 ASP A O 1
ATOM 787 N N . VAL A 1 98 ? 7.929 7.762 -13.476 1.00 97.88 98 VAL A N 1
ATOM 788 C CA . VAL A 1 98 ? 9.170 7.485 -12.722 1.00 97.88 98 VAL A CA 1
ATOM 789 C C . VAL A 1 98 ? 8.862 6.928 -11.332 1.00 97.88 98 VAL A C 1
ATOM 791 O O . VAL A 1 98 ? 9.497 5.975 -10.890 1.00 97.88 98 VAL A O 1
ATOM 794 N N . ASP A 1 99 ? 7.868 7.500 -10.645 1.00 98.00 99 ASP A N 1
ATOM 795 C CA . ASP A 1 99 ? 7.435 6.963 -9.351 1.00 98.00 99 ASP A CA 1
ATOM 796 C C . ASP A 1 99 ? 6.773 5.588 -9.515 1.00 98.00 99 ASP A C 1
ATOM 798 O O . ASP A 1 99 ? 6.971 4.704 -8.689 1.00 98.00 99 ASP A O 1
ATOM 802 N N . THR A 1 100 ? 5.999 5.406 -10.585 1.00 98.06 100 THR A N 1
ATOM 803 C CA . THR A 1 100 ? 5.258 4.168 -10.861 1.00 98.06 100 THR A CA 1
ATOM 804 C C . THR A 1 100 ? 6.189 2.991 -11.084 1.00 98.06 100 THR A C 1
ATOM 806 O O . THR A 1 100 ? 6.058 1.966 -10.417 1.00 98.06 100 THR A O 1
ATOM 809 N N . LEU A 1 101 ? 7.160 3.164 -11.978 1.00 98.12 101 LEU A N 1
ATOM 810 C CA . L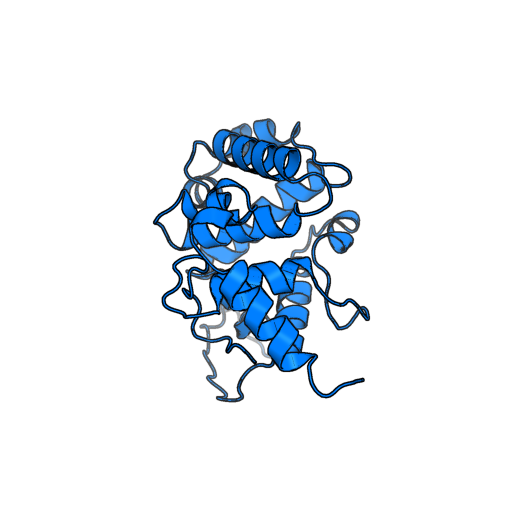EU A 1 101 ? 8.157 2.149 -12.286 1.00 98.12 101 LEU A CA 1
ATOM 811 C C . LEU A 1 101 ? 9.002 1.817 -11.059 1.00 98.12 101 LEU A C 1
ATOM 813 O O . LEU A 1 101 ? 9.238 0.643 -10.790 1.00 98.12 101 LEU A O 1
ATOM 817 N N . TYR A 1 102 ? 9.385 2.824 -10.266 1.00 98.31 102 TYR A N 1
ATOM 818 C CA . TYR A 1 102 ? 10.138 2.561 -9.045 1.00 98.31 102 TYR A CA 1
ATOM 819 C C . TYR A 1 102 ? 9.328 1.777 -8.011 1.00 98.31 102 TYR A C 1
ATOM 821 O O . TYR A 1 102 ? 9.850 0.851 -7.401 1.00 98.31 102 TYR A O 1
ATOM 829 N N . PHE A 1 103 ? 8.050 2.108 -7.812 1.00 98.44 103 PHE A N 1
ATOM 830 C CA . PHE A 1 103 ? 7.192 1.350 -6.897 1.00 98.44 103 PHE A CA 1
ATOM 831 C C . PHE A 1 103 ? 7.085 -0.116 -7.327 1.00 98.44 103 PHE A C 1
ATOM 833 O O . PHE A 1 103 ? 7.182 -1.001 -6.484 1.00 98.44 103 PHE A O 1
ATOM 840 N N . ILE A 1 104 ? 6.926 -0.380 -8.626 1.00 98.31 104 ILE A N 1
ATOM 841 C CA . ILE A 1 104 ? 6.884 -1.745 -9.169 1.00 98.31 104 ILE A CA 1
ATOM 842 C C . ILE A 1 104 ? 8.213 -2.463 -8.945 1.00 98.31 104 ILE A C 1
ATOM 844 O O . ILE A 1 104 ? 8.216 -3.593 -8.459 1.00 98.31 104 ILE A O 1
ATOM 848 N N . HIS A 1 105 ? 9.332 -1.793 -9.226 1.00 98.06 105 HIS A N 1
ATOM 849 C CA . HIS A 1 105 ? 10.664 -2.336 -8.982 1.00 98.06 105 HIS A CA 1
ATOM 850 C C . HIS A 1 105 ? 10.875 -2.677 -7.499 1.00 98.06 105 HIS A C 1
ATOM 852 O O . HIS A 1 105 ? 11.279 -3.793 -7.174 1.00 98.06 105 HIS A O 1
ATOM 858 N N . PHE A 1 106 ? 10.518 -1.759 -6.596 1.00 98.19 106 PHE A N 1
ATOM 859 C CA . PHE A 1 106 ? 10.571 -1.982 -5.155 1.00 98.19 106 PHE A CA 1
ATOM 860 C C . PHE A 1 106 ? 9.709 -3.172 -4.731 1.00 98.19 106 PHE A C 1
ATOM 862 O O . PHE A 1 106 ? 10.191 -4.046 -4.013 1.00 98.19 106 PHE A O 1
ATOM 869 N N . PHE A 1 107 ? 8.453 -3.240 -5.182 1.00 98.56 107 PHE A N 1
ATOM 870 C CA . PHE A 1 107 ? 7.574 -4.350 -4.827 1.00 98.56 107 PHE A CA 1
ATOM 871 C C . PHE A 1 107 ? 8.105 -5.684 -5.335 1.00 98.56 107 PHE A C 1
ATOM 873 O O . PHE A 1 107 ? 8.057 -6.654 -4.587 1.00 98.56 107 PHE A O 1
ATOM 880 N N . ARG A 1 108 ? 8.659 -5.741 -6.548 1.00 98.38 108 ARG A N 1
ATOM 881 C CA . ARG A 1 108 ? 9.281 -6.963 -7.066 1.00 98.38 108 ARG A CA 1
ATOM 882 C C . ARG A 1 108 ? 10.458 -7.388 -6.192 1.00 98.38 108 ARG A C 1
ATOM 884 O O . ARG A 1 108 ? 10.463 -8.505 -5.691 1.00 98.38 108 ARG A O 1
ATOM 891 N N . GLN A 1 109 ? 11.386 -6.469 -5.915 1.00 97.31 109 GLN A N 1
ATOM 892 C CA . GLN A 1 109 ? 12.538 -6.734 -5.044 1.00 97.31 109 GLN A CA 1
ATOM 893 C C . GLN A 1 109 ? 12.136 -7.184 -3.634 1.00 97.31 109 GLN A C 1
ATOM 895 O O . GLN A 1 109 ? 12.816 -8.013 -3.028 1.00 97.31 109 GLN A O 1
ATOM 900 N N . HIS A 1 110 ? 11.042 -6.634 -3.107 1.00 97.44 110 HIS A N 1
ATOM 901 C CA . HIS A 1 110 ? 10.487 -7.021 -1.816 1.00 97.44 110 HIS A CA 1
ATOM 902 C C . HIS A 1 110 ? 9.867 -8.421 -1.867 1.00 97.44 110 HIS A C 1
ATOM 904 O O . HIS A 1 110 ? 10.251 -9.295 -1.093 1.00 97.44 110 HIS A O 1
ATOM 910 N N . TYR A 1 111 ? 8.935 -8.657 -2.790 1.00 98.12 111 TYR A N 1
ATOM 911 C CA . TYR A 1 111 ? 8.163 -9.897 -2.846 1.00 98.12 111 TYR A CA 1
ATOM 912 C C . TYR A 1 111 ? 8.922 -11.100 -3.423 1.00 98.12 111 TYR A C 1
ATOM 914 O O . TYR A 1 111 ? 8.496 -12.233 -3.222 1.00 98.12 111 TYR A O 1
ATOM 922 N N . GLU A 1 112 ? 10.070 -10.887 -4.070 1.00 96.88 112 GLU A N 1
ATOM 923 C CA . GLU A 1 112 ? 11.036 -11.954 -4.376 1.00 96.88 112 GLU A CA 1
ATOM 924 C C . GLU A 1 112 ? 11.726 -12.499 -3.107 1.00 96.88 112 GLU A C 1
ATOM 926 O O . GLU A 1 112 ? 12.297 -13.588 -3.134 1.00 96.88 112 GLU A O 1
ATOM 931 N N . ARG A 1 113 ? 11.691 -11.759 -1.987 1.00 95.06 113 ARG A N 1
ATOM 932 C CA . ARG A 1 113 ? 12.390 -12.101 -0.730 1.00 95.06 113 ARG A CA 1
ATOM 933 C C . ARG A 1 113 ? 11.452 -12.359 0.446 1.00 95.06 113 ARG A C 1
ATOM 935 O O . ARG A 1 113 ? 11.823 -13.079 1.370 1.00 95.06 113 ARG A O 1
ATOM 942 N N . PHE A 1 114 ? 10.274 -11.746 0.438 1.00 95.94 114 PHE A N 1
ATOM 943 C CA . PHE A 1 114 ? 9.315 -11.774 1.537 1.00 95.94 114 PHE A CA 1
ATOM 944 C C . PHE A 1 114 ? 7.912 -12.091 1.024 1.00 95.94 114 PHE A C 1
ATOM 946 O O . PHE A 1 114 ? 7.495 -11.615 -0.026 1.00 95.94 114 PHE A O 1
ATOM 953 N N . GLU A 1 115 ? 7.131 -12.838 1.800 1.00 95.81 115 GLU A N 1
ATOM 954 C CA . GLU A 1 115 ? 5.751 -13.178 1.423 1.00 95.81 115 GLU A CA 1
ATOM 955 C C . GLU A 1 115 ? 4.749 -12.040 1.684 1.00 95.81 115 GLU A C 1
ATOM 957 O O . GLU A 1 115 ? 3.604 -12.115 1.236 1.00 95.81 115 GLU A O 1
ATOM 962 N N . SER A 1 116 ? 5.153 -11.019 2.446 1.00 97.81 116 SER A N 1
ATOM 963 C CA . SER A 1 116 ? 4.272 -10.018 3.050 1.00 97.81 116 SER A CA 1
ATOM 964 C C . SER A 1 116 ? 4.922 -8.640 3.045 1.00 97.81 116 SER A C 1
ATOM 966 O O . SER A 1 116 ? 6.078 -8.499 3.444 1.00 97.81 116 SER A O 1
ATOM 968 N N . LEU A 1 117 ? 4.188 -7.589 2.671 1.00 97.88 117 LEU A N 1
ATOM 969 C CA . LEU A 1 117 ? 4.680 -6.207 2.774 1.00 97.88 117 LEU A CA 1
ATOM 970 C C . LEU A 1 117 ? 4.929 -5.770 4.229 1.00 97.88 117 LEU A C 1
ATOM 972 O O . LEU A 1 117 ? 5.702 -4.845 4.467 1.00 97.88 117 LEU A O 1
ATOM 976 N N . GLU A 1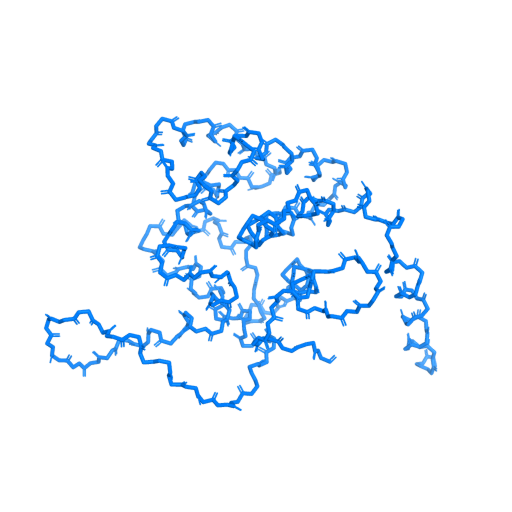 118 ? 4.351 -6.467 5.210 1.00 96.44 118 GLU A N 1
ATOM 977 C CA . GLU A 1 118 ? 4.636 -6.253 6.636 1.00 96.44 118 GLU A CA 1
ATOM 978 C C . GLU A 1 118 ? 6.140 -6.325 6.963 1.00 96.44 118 GLU A C 1
ATOM 980 O O . GLU A 1 118 ? 6.639 -5.539 7.773 1.00 96.44 118 GLU A O 1
ATOM 985 N N . ASP A 1 119 ? 6.883 -7.224 6.307 1.00 94.75 119 ASP A N 1
ATOM 986 C CA . ASP A 1 119 ? 8.318 -7.415 6.543 1.00 94.75 119 ASP A CA 1
ATOM 987 C C . ASP A 1 119 ? 9.142 -6.168 6.182 1.00 94.75 119 ASP A C 1
ATOM 989 O O . ASP A 1 119 ? 10.181 -5.910 6.799 1.00 94.75 119 ASP A O 1
ATOM 993 N N . ALA A 1 120 ? 8.643 -5.337 5.257 1.00 94.56 120 ALA A N 1
ATOM 994 C CA . ALA A 1 120 ? 9.264 -4.067 4.881 1.00 94.56 120 ALA A CA 1
ATOM 995 C C . ALA A 1 120 ? 9.261 -3.047 6.036 1.00 94.56 120 ALA A C 1
ATOM 997 O O . ALA A 1 120 ? 10.094 -2.144 6.076 1.00 94.56 120 ALA A O 1
ATOM 998 N N . PHE A 1 121 ? 8.331 -3.190 6.984 1.00 93.12 121 PHE A N 1
ATOM 999 C CA . PHE A 1 121 ? 8.198 -2.320 8.153 1.00 93.12 121 PHE A CA 1
ATOM 1000 C C . PHE A 1 121 ? 8.916 -2.887 9.384 1.00 93.12 121 PHE A C 1
ATOM 1002 O O . PHE A 1 121 ? 9.310 -2.124 10.266 1.00 93.12 121 PHE A O 1
ATOM 1009 N N . THR A 1 122 ? 9.099 -4.208 9.464 1.00 87.88 122 THR A N 1
ATOM 1010 C CA . THR A 1 122 ? 9.568 -4.884 10.683 1.00 87.88 122 THR A CA 1
ATOM 1011 C C . THR A 1 122 ? 10.995 -5.416 10.589 1.00 87.88 122 THR A C 1
ATOM 1013 O O . THR A 1 122 ? 11.795 -5.131 11.481 1.00 87.88 122 THR A O 1
ATOM 1016 N N . VAL A 1 123 ? 11.339 -6.143 9.524 1.00 74.56 123 VAL A N 1
ATOM 1017 C CA . VAL A 1 123 ? 12.580 -6.935 9.425 1.00 74.56 123 VAL A CA 1
ATOM 1018 C C . VAL A 1 123 ? 13.568 -6.333 8.429 1.00 74.56 123 VAL A C 1
ATOM 1020 O O . VAL A 1 123 ? 14.768 -6.317 8.697 1.00 74.56 123 VAL A O 1
ATOM 1023 N N . ALA A 1 124 ? 13.087 -5.761 7.325 1.00 59.62 124 ALA A N 1
ATOM 1024 C CA . ALA A 1 124 ? 13.927 -5.302 6.216 1.00 59.62 124 ALA A CA 1
ATOM 1025 C C . ALA A 1 124 ? 14.865 -4.114 6.545 1.00 59.62 124 ALA A C 1
ATOM 1027 O O . ALA A 1 124 ? 15.647 -3.692 5.703 1.00 59.62 124 ALA A O 1
ATOM 1028 N N . GLY A 1 125 ? 14.816 -3.573 7.768 1.00 50.06 125 GLY A N 1
ATOM 1029 C CA . GLY A 1 125 ? 15.742 -2.549 8.269 1.00 50.06 125 GLY A CA 1
ATOM 1030 C C . GLY A 1 125 ? 16.960 -3.087 9.035 1.00 50.06 125 GLY A C 1
ATOM 1031 O O . GLY A 1 125 ? 17.755 -2.281 9.501 1.00 50.06 125 GLY A O 1
ATOM 1032 N N . HIS A 1 126 ? 17.101 -4.409 9.200 1.00 50.53 126 HIS A N 1
ATOM 1033 C CA . HIS A 1 126 ? 18.235 -5.049 9.891 1.00 50.53 126 HIS A CA 1
ATOM 1034 C C . HIS A 1 126 ? 19.376 -5.485 8.954 1.00 50.53 126 HIS A C 1
ATOM 1036 O O . HIS A 1 126 ? 20.249 -6.245 9.368 1.00 50.53 126 HIS A O 1
ATOM 1042 N N . PHE A 1 127 ? 19.412 -4.998 7.710 1.00 47.84 127 PHE A N 1
ATOM 1043 C CA . PHE A 1 127 ? 20.585 -5.152 6.845 1.00 47.84 127 PHE A CA 1
ATOM 1044 C C . PHE A 1 127 ? 21.693 -4.176 7.281 1.00 47.84 127 PHE A C 1
ATOM 1046 O O . PHE A 1 127 ? 22.071 -3.272 6.542 1.00 47.84 127 PHE A O 1
ATOM 1053 N N . GLU A 1 128 ? 22.188 -4.331 8.508 1.00 38.19 128 GLU A N 1
ATOM 1054 C CA . GLU A 1 128 ? 23.535 -3.871 8.838 1.00 38.19 128 GLU A CA 1
ATOM 1055 C C . GLU A 1 128 ? 24.497 -4.704 7.973 1.00 38.19 128 GLU A C 1
ATOM 1057 O O . GLU A 1 128 ? 24.351 -5.933 7.920 1.00 38.19 128 GLU A O 1
ATOM 1062 N N . PRO A 1 129 ? 25.451 -4.092 7.251 1.00 36.91 129 PRO A N 1
ATOM 1063 C CA . PRO A 1 129 ? 26.505 -4.861 6.621 1.00 36.91 129 PRO A CA 1
ATOM 1064 C C . PRO A 1 129 ? 27.280 -5.554 7.742 1.00 36.91 129 PRO A C 1
ATOM 1066 O O . PRO A 1 129 ? 27.902 -4.904 8.577 1.00 36.91 129 PRO A O 1
ATOM 1069 N N . VAL A 1 130 ? 27.217 -6.883 7.786 1.00 39.53 130 VAL A N 1
ATOM 1070 C CA . VAL A 1 130 ? 28.125 -7.660 8.625 1.00 39.53 130 VAL A CA 1
ATOM 1071 C C . VAL A 1 130 ? 29.523 -7.416 8.058 1.00 39.53 130 VAL A C 1
ATOM 1073 O O . VAL A 1 130 ? 29.855 -7.929 6.990 1.00 39.53 130 VAL A O 1
ATOM 1076 N N . GLU A 1 131 ? 30.338 -6.604 8.734 1.00 38.84 131 GLU A N 1
ATOM 1077 C CA . GLU A 1 131 ? 31.780 -6.571 8.491 1.00 38.84 131 GLU A CA 1
ATOM 1078 C C . GLU A 1 131 ? 32.345 -7.947 8.870 1.00 38.84 131 GLU A C 1
ATOM 1080 O O . GLU A 1 131 ? 32.663 -8.229 10.022 1.00 38.84 131 GLU A O 1
ATOM 1085 N N . GLY A 1 132 ? 32.391 -8.857 7.899 1.00 38.53 132 GLY A N 1
ATOM 1086 C CA . GLY A 1 132 ? 32.849 -10.220 8.121 1.00 38.53 132 GLY A CA 1
ATOM 1087 C C . GLY A 1 132 ? 32.942 -11.004 6.821 1.00 38.53 132 GLY A C 1
ATOM 1088 O O . GLY A 1 132 ? 31.935 -11.421 6.260 1.00 38.53 132 GLY A O 1
ATOM 1089 N N . ASN A 1 133 ? 34.175 -11.204 6.356 1.00 42.84 133 ASN A N 1
ATOM 1090 C CA . ASN A 1 133 ? 34.563 -12.083 5.254 1.00 42.84 133 ASN A CA 1
ATOM 1091 C C . ASN A 1 133 ? 33.754 -13.392 5.201 1.00 42.84 133 ASN A C 1
ATOM 1093 O O . ASN A 1 133 ? 33.917 -14.233 6.082 1.00 42.84 133 ASN A O 1
ATOM 1097 N N . SER A 1 134 ? 32.985 -13.617 4.132 1.00 37.56 134 SER A N 1
ATOM 1098 C CA . SER A 1 134 ? 32.997 -14.838 3.294 1.00 37.56 134 SER A CA 1
ATOM 1099 C C . SER A 1 134 ? 31.785 -14.870 2.350 1.00 37.56 134 SER A C 1
ATOM 1101 O O . SER A 1 134 ? 30.657 -14.590 2.739 1.00 37.56 134 SER A O 1
ATOM 1103 N N . GLY A 1 135 ? 32.043 -15.180 1.076 1.00 34.22 135 GLY A N 1
ATOM 1104 C CA . GLY A 1 135 ? 31.081 -15.177 -0.029 1.00 34.22 135 GLY A CA 1
ATOM 1105 C C . GLY A 1 135 ? 29.992 -16.250 0.051 1.00 34.22 135 GLY A C 1
ATOM 1106 O O . GLY A 1 135 ? 30.005 -17.206 -0.718 1.00 34.22 135 GLY A O 1
ATOM 1107 N N . GLY A 1 136 ? 29.016 -16.047 0.931 1.00 35.12 136 GLY A N 1
ATOM 1108 C CA . GLY A 1 136 ? 27.729 -16.738 0.930 1.00 35.12 136 GLY A CA 1
ATOM 1109 C C . GLY A 1 136 ? 26.610 -15.756 1.269 1.00 35.12 136 GLY A C 1
ATOM 1110 O O . GLY A 1 136 ? 26.792 -14.885 2.117 1.00 35.12 136 GLY A O 1
ATOM 1111 N N . LEU A 1 137 ? 25.458 -15.873 0.599 1.00 35.56 137 LEU A N 1
ATOM 1112 C CA . LEU A 1 137 ? 24.246 -15.137 0.976 1.00 35.56 137 LEU A CA 1
ATOM 1113 C C . LEU A 1 137 ? 23.960 -15.392 2.467 1.00 35.56 137 LEU A C 1
ATOM 1115 O O . LEU A 1 137 ? 23.846 -16.560 2.849 1.00 35.56 137 LEU A O 1
ATOM 1119 N N . PRO A 1 138 ? 23.837 -14.356 3.317 1.00 37.78 138 PRO A N 1
ATOM 1120 C CA . PRO A 1 138 ? 23.514 -14.572 4.715 1.00 37.78 138 PRO A CA 1
ATOM 1121 C C . PRO A 1 138 ? 22.138 -15.230 4.804 1.00 37.78 138 PRO A C 1
ATOM 1123 O O . PRO A 1 138 ? 21.137 -14.665 4.357 1.00 37.78 138 PRO A O 1
ATOM 1126 N N . ALA A 1 139 ? 22.085 -16.433 5.375 1.00 40.12 139 ALA A N 1
ATOM 1127 C CA . ALA A 1 139 ? 20.831 -17.032 5.796 1.00 40.12 139 ALA A CA 1
ATOM 1128 C C . ALA A 1 139 ? 20.109 -16.026 6.703 1.00 40.12 139 ALA A C 1
ATOM 1130 O O . ALA A 1 139 ? 20.706 -15.501 7.643 1.00 40.12 139 ALA A O 1
ATOM 1131 N N . MET A 1 140 ? 18.843 -15.733 6.392 1.00 41.78 140 MET A N 1
ATOM 1132 C CA . MET A 1 140 ? 17.980 -14.840 7.164 1.00 41.78 140 MET A CA 1
ATOM 1133 C C . MET A 1 140 ? 17.919 -15.294 8.627 1.00 41.78 140 MET A C 1
ATOM 1135 O O . MET A 1 140 ? 17.092 -16.125 9.004 1.00 41.78 140 MET A O 1
ATOM 1139 N N . VAL A 1 141 ? 18.773 -14.738 9.484 1.00 37.00 141 VAL A N 1
ATOM 1140 C CA . VAL A 1 141 ? 18.637 -14.920 10.924 1.00 37.00 141 VAL A CA 1
ATOM 1141 C C . VAL A 1 141 ? 17.494 -14.012 11.360 1.00 37.00 141 VAL A C 1
ATOM 1143 O O . VAL A 1 141 ? 17.667 -12.815 11.577 1.00 37.00 141 VAL A O 1
ATOM 1146 N N . ARG A 1 142 ? 16.294 -14.591 11.480 1.00 41.97 142 ARG A N 1
ATOM 1147 C CA . ARG A 1 142 ? 15.186 -14.014 12.249 1.00 41.97 142 ARG A CA 1
ATOM 1148 C C . ARG A 1 142 ? 15.617 -13.943 13.713 1.00 41.97 142 ARG A C 1
ATOM 1150 O O . ARG A 1 142 ? 15.215 -14.775 14.523 1.00 41.97 142 ARG A O 1
ATOM 1157 N N . GLN A 1 143 ? 16.458 -12.977 14.073 1.00 39.88 143 GLN A N 1
ATOM 1158 C CA . GLN A 1 143 ? 16.721 -12.710 15.477 1.00 39.88 143 GLN A CA 1
ATOM 1159 C C . GLN A 1 143 ? 15.502 -11.972 16.022 1.00 39.88 143 GLN A C 1
ATOM 1161 O O . GLN A 1 143 ? 15.389 -10.750 15.954 1.00 39.88 143 GLN A O 1
ATOM 1166 N N . ALA A 1 144 ? 14.545 -12.763 16.500 1.00 39.62 144 ALA A N 1
ATOM 1167 C CA . ALA A 1 144 ? 13.356 -12.311 17.195 1.00 39.62 144 ALA A CA 1
ATOM 1168 C C . ALA A 1 144 ? 13.757 -11.679 18.536 1.00 39.62 144 ALA A C 1
ATOM 1170 O O . ALA A 1 144 ? 13.587 -12.276 19.595 1.00 39.62 144 ALA A O 1
ATOM 1171 N N . HIS A 1 145 ? 14.304 -10.464 18.510 1.00 43.31 145 HIS A N 1
ATOM 1172 C CA . HIS A 1 145 ? 14.284 -9.628 19.699 1.00 43.31 145 HIS A CA 1
ATOM 1173 C C . HIS A 1 145 ? 12.856 -9.113 19.866 1.00 43.31 145 HIS A C 1
ATOM 1175 O O . HIS A 1 145 ? 12.392 -8.252 19.123 1.00 43.31 145 HIS A O 1
ATOM 1181 N N . GLN A 1 146 ? 12.159 -9.701 20.840 1.00 43.72 146 GLN A N 1
ATOM 1182 C CA . GLN A 1 146 ? 10.771 -9.454 21.238 1.00 43.72 146 GLN A CA 1
ATOM 1183 C C . GLN A 1 146 ? 10.533 -8.054 21.843 1.00 43.72 146 GLN A C 1
ATOM 1185 O O . GLN A 1 146 ? 9.722 -7.901 22.753 1.00 43.72 146 GLN A O 1
ATOM 1190 N N . ASN A 1 147 ? 11.195 -7.007 21.347 1.00 53.47 147 ASN A N 1
ATOM 1191 C CA . ASN A 1 147 ? 10.741 -5.653 21.630 1.00 53.47 147 ASN A CA 1
ATOM 1192 C C . ASN A 1 147 ? 9.610 -5.319 20.663 1.00 53.47 147 ASN A C 1
ATOM 1194 O O . ASN A 1 147 ? 9.764 -5.412 19.447 1.00 53.47 147 ASN A O 1
ATOM 1198 N N . THR A 1 148 ? 8.456 -4.944 21.220 1.00 60.34 148 THR A N 1
ATOM 1199 C CA . THR A 1 148 ? 7.320 -4.456 20.433 1.00 60.34 148 THR A CA 1
ATOM 1200 C C . THR A 1 148 ? 7.805 -3.257 19.622 1.00 60.34 148 THR A C 1
ATOM 1202 O O . THR A 1 148 ? 8.135 -2.215 20.188 1.00 60.34 148 THR A O 1
ATOM 1205 N N . LEU A 1 149 ? 7.906 -3.425 18.303 1.00 74.69 149 LEU A N 1
ATOM 1206 C CA . LEU A 1 149 ? 8.344 -2.368 17.405 1.00 74.69 149 LEU A CA 1
ATOM 1207 C C . LEU A 1 149 ? 7.319 -1.234 17.458 1.00 74.69 149 LEU A C 1
ATOM 1209 O O . LEU A 1 149 ? 6.139 -1.452 17.179 1.00 74.69 149 LEU A O 1
ATOM 1213 N N . SER A 1 150 ? 7.751 -0.027 17.819 1.00 85.19 150 SER A N 1
ATOM 1214 C CA . SER A 1 150 ? 6.859 1.130 17.773 1.00 85.19 150 SER A CA 1
ATOM 1215 C C . SER A 1 150 ? 6.482 1.439 16.319 1.00 85.19 150 SER A C 1
ATOM 1217 O O . SER A 1 150 ? 7.271 1.216 15.394 1.00 85.19 150 SER A O 1
ATOM 1219 N N . VAL A 1 151 ? 5.288 2.002 16.105 1.00 89.19 151 VAL A N 1
ATOM 1220 C CA . VAL A 1 151 ? 4.857 2.466 14.772 1.00 89.19 151 VAL A CA 1
ATOM 1221 C C . VAL A 1 151 ? 5.853 3.479 14.201 1.00 89.19 151 VAL A C 1
ATOM 1223 O O . VAL A 1 151 ? 6.131 3.473 13.005 1.00 89.19 151 VAL A O 1
ATOM 1226 N N . GLU A 1 152 ? 6.447 4.312 15.056 1.00 91.25 152 GLU A N 1
ATOM 1227 C CA . GLU A 1 152 ? 7.482 5.258 14.652 1.00 91.25 152 GLU A CA 1
ATOM 1228 C C . GLU A 1 152 ? 8.704 4.554 14.051 1.00 91.25 152 GLU A C 1
ATOM 1230 O O . GLU A 1 152 ? 9.133 4.887 12.942 1.00 91.25 152 GLU A O 1
ATOM 1235 N N . THR A 1 153 ? 9.244 3.552 14.751 1.00 89.06 153 THR A N 1
ATOM 1236 C CA . THR A 1 153 ? 10.386 2.780 14.256 1.00 89.06 153 THR A CA 1
ATOM 1237 C C . THR A 1 153 ? 10.022 2.032 12.975 1.00 89.06 153 THR A C 1
ATOM 1239 O O . THR A 1 153 ? 10.815 2.036 12.036 1.00 89.06 153 THR A O 1
ATOM 1242 N N . ALA A 1 154 ? 8.819 1.458 12.895 1.00 91.31 154 ALA A N 1
ATOM 1243 C CA . ALA A 1 154 ? 8.337 0.755 11.708 1.00 91.31 154 ALA A CA 1
ATOM 1244 C C . ALA A 1 154 ? 8.276 1.664 10.465 1.00 91.31 154 ALA A C 1
ATOM 1246 O O . ALA A 1 154 ? 8.763 1.302 9.395 1.00 91.31 154 ALA A O 1
ATOM 1247 N N . LEU A 1 155 ? 7.739 2.880 10.609 1.00 93.88 155 LEU A N 1
ATOM 1248 C CA . LEU A 1 155 ? 7.662 3.863 9.523 1.00 93.88 155 LEU A CA 1
ATOM 1249 C C . LEU A 1 155 ? 9.046 4.350 9.075 1.00 93.88 155 LEU A C 1
ATOM 1251 O O . LEU A 1 155 ? 9.291 4.509 7.878 1.00 93.88 155 LEU A O 1
ATOM 1255 N N . ASN A 1 156 ? 9.957 4.583 10.025 1.00 93.19 156 ASN A N 1
ATOM 1256 C CA . ASN A 1 156 ? 11.332 4.972 9.715 1.00 93.19 156 ASN A CA 1
ATOM 1257 C C . ASN A 1 156 ? 12.077 3.844 8.979 1.00 93.19 156 ASN A C 1
ATOM 1259 O O . ASN A 1 156 ? 12.731 4.113 7.972 1.00 93.19 156 ASN A O 1
ATOM 1263 N N . ARG A 1 157 ? 11.925 2.587 9.423 1.00 92.00 157 ARG A N 1
ATOM 1264 C CA . ARG A 1 157 ? 12.503 1.402 8.762 1.00 92.00 157 ARG A CA 1
ATOM 1265 C C . ARG A 1 157 ? 11.987 1.237 7.344 1.00 92.00 157 ARG A C 1
ATOM 1267 O O . ARG A 1 157 ? 12.795 1.139 6.425 1.00 92.00 157 ARG A O 1
ATOM 1274 N N . PHE A 1 158 ? 10.667 1.286 7.167 1.00 95.25 158 PHE A N 1
ATOM 1275 C CA . PHE A 1 158 ? 10.057 1.182 5.848 1.00 95.25 158 PHE A CA 1
ATOM 1276 C C . PHE A 1 158 ? 10.599 2.242 4.897 1.00 95.25 158 PHE A C 1
ATOM 1278 O O . PHE A 1 158 ? 10.979 1.920 3.778 1.00 95.25 158 PHE A O 1
ATOM 1285 N N . ARG A 1 159 ? 10.702 3.501 5.342 1.00 94.94 159 ARG A N 1
ATOM 1286 C CA . ARG A 1 159 ? 11.262 4.562 4.502 1.00 94.94 159 ARG A CA 1
ATOM 1287 C C . ARG A 1 159 ? 12.710 4.274 4.109 1.00 94.94 159 ARG A C 1
ATOM 1289 O O . ARG A 1 159 ? 13.039 4.448 2.942 1.00 94.94 159 ARG A O 1
ATOM 1296 N N . SER A 1 160 ? 13.564 3.866 5.048 1.00 93.69 160 SER A N 1
ATOM 1297 C CA . SER A 1 160 ? 14.964 3.546 4.742 1.00 93.69 160 SER A CA 1
ATOM 1298 C C . SER A 1 160 ? 15.074 2.396 3.743 1.00 93.69 160 SER A C 1
ATOM 1300 O O . SER A 1 160 ? 15.805 2.511 2.764 1.00 93.69 160 SER A O 1
ATOM 1302 N N . TYR A 1 161 ? 14.295 1.330 3.939 1.00 95.12 161 TYR A N 1
ATOM 1303 C CA . TYR A 1 161 ? 14.278 0.177 3.043 1.00 95.12 161 TYR A CA 1
ATOM 1304 C C . TYR A 1 161 ? 13.700 0.514 1.659 1.00 95.12 161 TYR A C 1
ATOM 1306 O O . TYR A 1 161 ? 14.292 0.186 0.637 1.00 95.12 161 TYR A O 1
ATOM 1314 N N . PHE A 1 162 ? 12.612 1.283 1.602 1.00 95.50 162 PHE A N 1
ATOM 1315 C CA . PHE A 1 162 ? 12.041 1.788 0.351 1.00 95.50 162 PHE A CA 1
ATOM 1316 C C . PHE A 1 162 ? 13.017 2.667 -0.446 1.00 95.50 162 PHE A C 1
ATOM 1318 O O . PHE A 1 162 ? 12.786 2.923 -1.616 1.00 95.50 162 PHE A O 1
ATOM 1325 N N . MET A 1 163 ? 14.093 3.163 0.168 1.00 94.56 163 MET A N 1
ATOM 1326 C CA . MET A 1 163 ? 15.102 4.009 -0.479 1.00 94.56 163 MET A CA 1
ATOM 1327 C C . MET A 1 163 ? 16.446 3.310 -0.666 1.00 94.56 163 MET A C 1
ATOM 1329 O O . MET A 1 163 ? 17.401 3.962 -1.083 1.00 94.56 163 MET A O 1
ATOM 1333 N N . SER A 1 164 ? 16.547 2.020 -0.332 1.00 93.12 164 SER A N 1
ATOM 1334 C CA . SER A 1 164 ? 17.831 1.318 -0.296 1.00 93.12 164 SER A CA 1
ATOM 1335 C C . SER A 1 164 ? 18.264 0.751 -1.647 1.00 93.12 164 SER A C 1
ATOM 1337 O O . SER A 1 164 ? 19.384 0.259 -1.757 1.00 93.12 164 SER A O 1
ATOM 1339 N N . LEU A 1 165 ? 17.394 0.763 -2.662 1.00 92.81 165 LEU A N 1
ATOM 1340 C CA . LEU A 1 165 ? 17.744 0.243 -3.986 1.00 92.81 165 LEU A CA 1
ATOM 1341 C C . LEU A 1 165 ? 18.692 1.213 -4.722 1.00 92.81 165 LEU A C 1
ATOM 1343 O O . LEU A 1 165 ? 18.487 2.428 -4.630 1.00 92.81 165 LEU A O 1
ATOM 1347 N N . PRO A 1 166 ? 19.717 0.712 -5.447 1.00 90.44 166 PRO A N 1
ATOM 1348 C CA . PRO A 1 166 ? 20.768 1.549 -6.042 1.00 90.44 166 PRO A CA 1
ATOM 1349 C C . PRO A 1 166 ? 20.267 2.645 -6.990 1.00 90.44 166 PRO A C 1
ATOM 1351 O O . PRO A 1 166 ? 20.875 3.707 -7.095 1.00 90.44 166 PRO A O 1
ATOM 1354 N N . ASP A 1 167 ? 19.158 2.395 -7.677 1.00 90.31 167 ASP A N 1
ATOM 1355 C CA . ASP A 1 167 ? 18.557 3.247 -8.701 1.00 90.31 167 ASP A CA 1
ATOM 1356 C C . ASP A 1 167 ? 17.431 4.147 -8.160 1.00 90.31 167 ASP A C 1
ATOM 1358 O O . ASP A 1 167 ? 16.682 4.746 -8.933 1.00 90.31 167 ASP A O 1
ATOM 1362 N N . PHE A 1 168 ? 17.310 4.283 -6.833 1.00 95.50 168 PHE A N 1
ATOM 1363 C CA . PHE A 1 168 ? 16.235 5.041 -6.202 1.00 95.50 168 PHE A CA 1
ATOM 1364 C C . PHE A 1 168 ? 16.126 6.503 -6.709 1.00 95.50 168 PHE A C 1
ATOM 1366 O O . PHE A 1 168 ? 17.004 7.341 -6.448 1.00 95.50 168 PHE A O 1
ATOM 1373 N N . PRO A 1 169 ? 15.005 6.881 -7.359 1.00 96.50 169 PRO A N 1
ATOM 1374 C CA . PRO A 1 169 ? 14.809 8.229 -7.872 1.00 96.50 169 PRO A CA 1
ATOM 1375 C C . PRO A 1 169 ? 14.488 9.228 -6.753 1.00 96.50 169 PRO A C 1
ATOM 1377 O O . PRO A 1 169 ? 13.472 9.155 -6.060 1.00 96.50 169 PRO A O 1
ATOM 1380 N N . GLN A 1 170 ? 15.310 10.275 -6.645 1.00 94.56 170 GLN A N 1
ATOM 1381 C CA . GLN A 1 170 ? 15.202 11.297 -5.593 1.00 94.56 170 GLN A CA 1
ATOM 1382 C C . GLN A 1 170 ? 13.820 11.961 -5.509 1.00 94.56 170 GLN A C 1
ATOM 1384 O O . GLN A 1 170 ? 13.347 12.292 -4.420 1.00 94.56 170 GLN A O 1
ATOM 1389 N N . ARG A 1 171 ? 13.131 12.131 -6.645 1.00 94.69 171 ARG A N 1
ATOM 1390 C CA . ARG A 1 171 ? 11.791 12.738 -6.687 1.00 94.69 171 ARG A CA 1
ATOM 1391 C C . ARG A 1 171 ? 10.720 11.901 -5.987 1.00 94.69 171 ARG A C 1
ATOM 1393 O O . ARG A 1 171 ? 9.738 12.471 -5.511 1.00 94.69 171 ARG A O 1
ATOM 1400 N N . THR A 1 172 ? 10.929 10.593 -5.878 1.00 95.44 172 THR A N 1
ATOM 1401 C CA . THR A 1 172 ? 9.993 9.647 -5.264 1.00 95.44 172 THR A CA 1
ATOM 1402 C C . THR A 1 172 ? 10.037 9.720 -3.736 1.00 95.44 172 THR A C 1
ATOM 1404 O O . THR A 1 172 ? 9.067 9.361 -3.067 1.00 95.44 172 THR A O 1
ATOM 1407 N N . LYS A 1 173 ? 11.082 10.345 -3.160 1.00 91.94 173 LYS A N 1
ATOM 1408 C CA . LYS A 1 173 ? 11.228 10.574 -1.709 1.00 91.94 173 LYS A CA 1
ATOM 1409 C C . LYS A 1 173 ? 10.005 11.195 -1.040 1.00 91.94 173 LYS A C 1
ATOM 1411 O O . LYS A 1 173 ? 9.750 10.909 0.128 1.00 91.94 173 LYS A O 1
ATOM 1416 N N . LYS A 1 174 ? 9.283 12.070 -1.743 1.00 91.38 174 LYS A N 1
ATOM 1417 C CA . LYS A 1 174 ? 8.122 12.807 -1.212 1.00 91.38 174 LYS A CA 1
ATOM 1418 C C . LYS A 1 174 ? 6.871 11.938 -1.027 1.00 91.38 174 LYS A C 1
ATOM 1420 O O . LYS A 1 174 ? 5.930 12.351 -0.348 1.00 91.38 174 LYS A O 1
ATOM 1425 N N . HIS A 1 175 ? 6.841 10.749 -1.627 1.00 94.50 175 HIS A N 1
ATOM 1426 C CA . HIS A 1 175 ? 5.654 9.894 -1.621 1.00 94.50 175 HIS A CA 1
ATOM 1427 C C . HIS A 1 175 ? 5.560 9.006 -0.380 1.00 94.50 175 HIS A C 1
ATOM 1429 O O . HIS A 1 175 ? 4.441 8.694 0.021 1.00 94.50 175 HIS A O 1
ATOM 1435 N N . VAL A 1 176 ? 6.691 8.716 0.275 1.00 94.50 176 VAL A N 1
ATOM 1436 C CA . VAL A 1 176 ? 6.805 7.834 1.451 1.00 94.50 176 VAL A CA 1
ATOM 1437 C C . VAL A 1 176 ? 7.328 8.610 2.665 1.00 94.50 176 VAL A C 1
ATOM 1439 O O . VAL A 1 176 ? 8.514 8.600 2.943 1.00 94.50 176 VAL A O 1
ATOM 1442 N N . SER A 1 177 ? 6.483 9.344 3.386 1.00 93.88 177 SER A N 1
ATOM 1443 C CA . SER A 1 177 ? 6.898 10.141 4.563 1.00 93.88 177 SER A CA 1
ATOM 1444 C C . SER A 1 177 ? 7.381 9.290 5.746 1.00 93.88 177 SER A C 1
ATOM 1446 O O . SER A 1 177 ? 6.880 8.186 5.917 1.00 93.88 177 SER A O 1
ATOM 1448 N N . SER A 1 178 ? 8.228 9.832 6.626 1.00 94.00 178 SER A N 1
ATOM 1449 C CA . SER A 1 178 ? 8.547 9.205 7.923 1.00 94.00 178 SER A CA 1
ATOM 1450 C C . SER A 1 178 ? 8.544 10.195 9.100 1.00 94.00 178 SER A C 1
ATOM 1452 O O . SER A 1 178 ? 8.715 11.404 8.890 1.00 94.00 178 SER A O 1
ATOM 1454 N N . PRO A 1 179 ? 8.389 9.708 10.347 1.00 93.62 179 PRO A N 1
ATOM 1455 C CA . PRO A 1 179 ? 8.500 10.538 11.546 1.00 93.62 179 PRO A CA 1
ATOM 1456 C C . PRO A 1 179 ? 9.860 11.225 11.690 1.00 93.62 179 PRO A C 1
ATOM 1458 O O . PRO A 1 179 ? 9.901 12.377 12.105 1.00 93.62 179 PRO A O 1
ATOM 1461 N N . SER A 1 180 ? 10.954 10.593 11.244 1.00 92.06 180 SER A N 1
ATOM 1462 C CA . SER A 1 180 ? 12.297 11.204 11.234 1.00 92.06 180 SER A CA 1
ATOM 1463 C C . SER A 1 180 ? 12.399 12.491 10.403 1.00 92.06 180 SER A C 1
ATOM 1465 O O . SER A 1 180 ? 13.363 13.239 10.529 1.00 92.06 180 SER A O 1
ATOM 1467 N N . GLN A 1 181 ? 11.397 12.777 9.567 1.00 92.00 181 GLN A N 1
ATOM 1468 C CA . GLN A 1 181 ? 11.268 14.023 8.811 1.00 92.00 181 GLN A CA 1
ATOM 1469 C C . GLN A 1 181 ? 10.290 15.018 9.458 1.00 92.00 181 GLN A C 1
ATOM 1471 O O . GLN A 1 181 ? 9.792 15.912 8.774 1.00 92.00 181 GLN A O 1
ATOM 1476 N N . ASN A 1 182 ? 9.946 14.837 10.737 1.00 93.25 182 ASN A N 1
ATOM 1477 C CA . ASN A 1 182 ? 8.893 15.577 11.442 1.00 93.25 182 ASN A CA 1
ATOM 1478 C C . ASN A 1 182 ? 7.521 15.496 10.742 1.00 93.25 182 ASN A C 1
ATOM 1480 O O . ASN A 1 182 ? 6.705 16.418 10.809 1.00 93.25 182 ASN A O 1
ATOM 1484 N N . SER A 1 183 ? 7.254 14.393 10.031 1.00 93.25 183 SER A N 1
ATOM 1485 C CA . SER A 1 183 ? 5.985 14.177 9.338 1.00 93.25 183 SER A CA 1
ATOM 1486 C C . SER A 1 183 ? 4.994 13.403 10.200 1.00 93.25 183 SER A C 1
ATOM 1488 O O . SER A 1 183 ? 5.320 12.376 10.786 1.00 93.25 183 SER A O 1
ATOM 1490 N N . THR A 1 184 ? 3.727 13.815 10.158 1.00 92.56 184 THR A N 1
ATOM 1491 C CA . THR A 1 184 ? 2.607 13.079 10.779 1.00 92.56 184 THR A CA 1
ATOM 1492 C C . THR A 1 184 ? 2.236 11.788 10.043 1.00 92.56 184 THR A C 1
ATOM 1494 O O . THR A 1 184 ? 1.332 11.075 10.474 1.00 92.56 184 THR A O 1
ATOM 1497 N N . CYS A 1 185 ? 2.884 11.493 8.909 1.00 95.44 185 CYS A N 1
ATOM 1498 C CA . CYS A 1 185 ? 2.755 10.239 8.164 1.00 95.44 185 CYS A CA 1
ATOM 1499 C C . CYS A 1 185 ? 1.316 9.816 7.839 1.00 95.44 185 CYS A C 1
ATOM 1501 O O . CYS A 1 185 ? 1.035 8.630 7.713 1.00 95.44 185 CYS A O 1
ATOM 1503 N N . LYS A 1 186 ? 0.397 10.779 7.676 1.00 94.31 186 LYS A N 1
ATOM 1504 C CA . LYS A 1 186 ? -1.058 10.539 7.591 1.00 94.31 186 LYS A CA 1
ATOM 1505 C C . LYS A 1 186 ? -1.447 9.410 6.630 1.00 94.31 186 LYS A C 1
ATOM 1507 O O . LYS A 1 186 ? -2.276 8.580 6.978 1.00 94.31 186 LYS A O 1
ATOM 1512 N N . ARG A 1 187 ? -0.830 9.366 5.443 1.00 95.69 187 ARG A N 1
ATOM 1513 C CA . ARG A 1 187 ? -1.094 8.344 4.415 1.00 95.69 187 ARG A CA 1
ATOM 1514 C C . ARG A 1 187 ? -0.632 6.951 4.844 1.00 95.69 187 ARG A C 1
ATOM 1516 O O . ARG A 1 187 ? -1.405 6.007 4.746 1.00 95.69 187 ARG A O 1
ATOM 1523 N N . LEU A 1 188 ? 0.579 6.829 5.385 1.00 96.12 188 LEU A N 1
ATOM 1524 C CA . LEU A 1 188 ? 1.074 5.549 5.895 1.00 96.12 188 LEU A CA 1
ATOM 1525 C C . LEU A 1 188 ? 0.334 5.111 7.160 1.00 96.12 188 LEU A C 1
ATOM 1527 O O . LEU A 1 188 ? 0.037 3.938 7.295 1.00 96.12 188 LEU A O 1
ATOM 1531 N N . ASN A 1 189 ? -0.043 6.036 8.043 1.00 95.50 189 ASN A N 1
ATOM 1532 C CA . ASN A 1 189 ? -0.876 5.717 9.203 1.00 95.50 189 ASN A CA 1
ATOM 1533 C C . ASN A 1 189 ? -2.266 5.212 8.787 1.00 95.50 189 ASN A C 1
ATOM 1535 O O . ASN A 1 189 ? -2.788 4.289 9.402 1.00 95.50 189 ASN A O 1
ATOM 1539 N N . MET A 1 190 ? -2.853 5.766 7.720 1.00 95.25 190 MET A N 1
ATOM 1540 C CA . MET A 1 190 ? -4.093 5.242 7.142 1.00 95.25 190 MET A CA 1
ATOM 1541 C C . MET A 1 190 ? -3.903 3.825 6.579 1.00 95.25 190 MET A C 1
ATOM 1543 O O . MET A 1 190 ? -4.720 2.956 6.863 1.00 95.25 190 MET A O 1
ATOM 1547 N N . PHE A 1 191 ? -2.815 3.576 5.846 1.00 98.00 191 PHE A N 1
ATOM 1548 C CA . PHE A 1 191 ? -2.472 2.238 5.358 1.00 98.00 191 PHE A CA 1
ATOM 1549 C C . PHE A 1 191 ? -2.264 1.236 6.503 1.00 98.00 191 PHE A C 1
ATOM 1551 O O . PHE A 1 191 ? -2.880 0.174 6.511 1.00 98.00 191 PHE A O 1
ATOM 1558 N N . LEU A 1 192 ? -1.460 1.592 7.509 1.00 96.19 192 LEU A N 1
ATOM 1559 C CA . LEU A 1 192 ? -1.219 0.752 8.680 1.00 96.19 192 LEU A CA 1
ATOM 1560 C C . LEU A 1 192 ? -2.511 0.475 9.445 1.00 96.19 192 LEU A C 1
ATOM 1562 O O . LEU A 1 192 ? -2.716 -0.657 9.864 1.00 96.19 192 LEU A O 1
ATOM 1566 N N . ARG A 1 193 ? -3.419 1.453 9.577 1.00 95.31 193 ARG A N 1
ATOM 1567 C CA . ARG A 1 193 ? -4.748 1.218 10.162 1.00 95.31 193 ARG A CA 1
ATOM 1568 C C . ARG A 1 193 ? -5.469 0.079 9.439 1.00 95.31 193 ARG A C 1
ATOM 1570 O O . ARG A 1 193 ? -5.934 -0.834 10.110 1.00 95.31 193 ARG A O 1
ATOM 1577 N N . TRP A 1 194 ? -5.502 0.108 8.104 1.00 97.56 194 TRP A N 1
ATOM 1578 C CA . TRP A 1 194 ? -6.146 -0.931 7.295 1.00 97.56 194 TRP A CA 1
ATOM 1579 C C . TRP A 1 194 ? -5.498 -2.309 7.470 1.00 97.56 194 TRP A C 1
ATOM 1581 O O . TRP A 1 194 ? -6.202 -3.314 7.500 1.00 97.56 194 TRP A O 1
ATOM 1591 N N . MET A 1 195 ? -4.171 -2.374 7.580 1.00 97.75 195 MET A N 1
ATOM 1592 C CA . MET A 1 195 ? -3.449 -3.650 7.647 1.00 97.75 195 MET A CA 1
ATOM 1593 C C . MET A 1 195 ? -3.384 -4.241 9.061 1.00 97.75 195 MET A C 1
ATOM 1595 O O . MET A 1 195 ? -3.389 -5.458 9.212 1.00 97.75 195 MET A O 1
ATOM 1599 N N . VAL A 1 196 ? -3.330 -3.399 10.096 1.00 95.31 196 VAL A N 1
ATOM 1600 C CA . VAL A 1 196 ? -2.99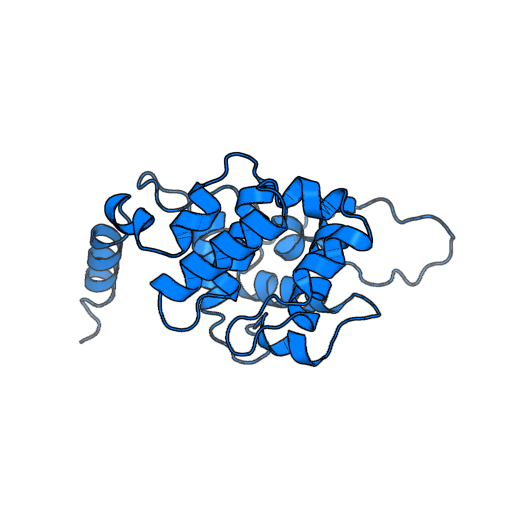8 -3.796 11.476 1.00 95.31 196 VAL A CA 1
ATOM 1601 C C . VAL A 1 196 ? -4.222 -3.864 12.389 1.00 95.31 196 VAL A C 1
ATOM 1603 O O . VAL A 1 196 ? -4.279 -4.710 13.282 1.00 95.31 196 VAL A O 1
ATOM 1606 N N . ARG A 1 197 ? -5.207 -2.972 12.216 1.00 93.94 197 ARG A N 1
ATOM 1607 C CA . ARG A 1 197 ? -6.366 -2.930 13.115 1.00 93.94 197 ARG A CA 1
ATOM 1608 C C . ARG A 1 197 ? -7.226 -4.174 12.907 1.00 93.94 197 ARG A C 1
ATOM 1610 O O . ARG A 1 197 ? -7.697 -4.428 11.805 1.00 93.94 197 ARG A O 1
ATOM 1617 N N . LYS A 1 198 ? -7.450 -4.913 13.993 1.00 93.06 198 LYS A N 1
ATOM 1618 C CA . LYS A 1 198 ? -8.385 -6.037 14.054 1.00 93.06 198 LYS A CA 1
ATOM 1619 C C . LYS A 1 198 ? -9.622 -5.601 14.814 1.00 93.06 198 LYS A C 1
ATOM 1621 O O . LYS A 1 198 ? -9.542 -5.293 16.001 1.00 93.06 198 LYS A O 1
ATOM 1626 N N . ASP A 1 199 ? -10.747 -5.569 14.124 1.00 91.00 199 ASP A N 1
ATOM 1627 C CA . ASP A 1 199 ? -12.056 -5.367 14.722 1.00 91.00 199 ASP A CA 1
ATOM 1628 C C . ASP A 1 199 ? -13.114 -6.183 13.970 1.00 91.00 199 ASP A C 1
ATOM 1630 O O . ASP A 1 199 ? -12.808 -6.893 13.015 1.00 91.00 199 ASP A O 1
ATOM 1634 N N . ASN A 1 200 ? -14.362 -6.089 14.425 1.00 92.12 200 ASN A N 1
ATOM 1635 C CA . ASN A 1 200 ? -15.492 -6.803 13.833 1.00 92.12 200 ASN A CA 1
ATOM 1636 C C . ASN A 1 200 ? -16.365 -5.888 12.954 1.00 92.12 200 ASN A C 1
ATOM 1638 O O . ASN A 1 200 ? -17.534 -6.192 12.729 1.00 92.12 200 ASN A O 1
ATOM 1642 N N . ASN A 1 201 ? -15.832 -4.752 12.488 1.00 94.00 201 ASN A N 1
ATOM 1643 C CA . ASN A 1 201 ? -16.589 -3.759 11.719 1.00 94.00 201 ASN A CA 1
ATOM 1644 C C . ASN A 1 201 ? -16.452 -3.932 10.197 1.00 94.00 201 ASN A C 1
ATOM 1646 O O . ASN A 1 201 ? -17.165 -3.279 9.437 1.00 94.00 201 ASN A O 1
ATOM 1650 N N . GLY A 1 202 ? -15.530 -4.784 9.734 1.00 94.38 202 GLY A N 1
ATOM 1651 C CA . GLY A 1 202 ? -15.389 -5.161 8.321 1.00 94.38 202 GLY A CA 1
ATOM 1652 C C . GLY A 1 202 ? -14.774 -4.097 7.404 1.00 94.38 202 GLY A C 1
ATOM 1653 O O . GLY A 1 202 ? -14.777 -4.278 6.189 1.00 94.38 202 GLY A O 1
ATOM 1654 N N . VAL A 1 203 ? -14.260 -2.988 7.952 1.00 96.81 203 VAL A N 1
ATOM 1655 C CA . VAL A 1 203 ? -13.601 -1.925 7.169 1.00 96.81 203 VAL A CA 1
ATOM 1656 C C . VAL A 1 203 ? -12.117 -2.209 6.960 1.00 96.81 203 VAL A C 1
ATOM 1658 O O . VAL A 1 203 ? -11.640 -2.107 5.831 1.00 96.81 203 VAL A O 1
ATOM 1661 N N . ASP A 1 204 ? -11.380 -2.530 8.023 1.00 96.88 204 ASP A N 1
ATOM 1662 C CA . ASP A 1 204 ? -9.959 -2.878 7.937 1.00 96.88 204 ASP A CA 1
ATOM 1663 C C . ASP A 1 204 ? -9.772 -4.388 7.792 1.00 96.88 204 ASP A C 1
ATOM 1665 O O . ASP A 1 204 ? -10.649 -5.183 8.127 1.00 96.88 204 ASP A O 1
ATOM 1669 N N . PHE A 1 205 ? -8.603 -4.777 7.299 1.00 97.44 205 PHE A N 1
ATOM 1670 C CA . PHE A 1 205 ? -8.264 -6.163 7.004 1.00 97.44 205 PHE A CA 1
ATOM 1671 C C . PHE A 1 205 ? -7.639 -6.868 8.208 1.00 97.44 205 PHE A C 1
ATOM 1673 O O . PHE A 1 205 ? -7.877 -8.055 8.410 1.00 97.44 205 PHE A O 1
ATOM 1680 N N . GLY A 1 206 ? -6.814 -6.163 8.992 1.00 96.19 206 GLY A N 1
ATOM 1681 C CA . GLY A 1 206 ? -6.156 -6.746 10.167 1.00 96.19 206 GLY A CA 1
ATOM 1682 C C . GLY A 1 206 ? -5.262 -7.954 9.845 1.00 96.19 206 GLY A C 1
ATOM 1683 O O . GLY A 1 206 ? -5.125 -8.859 10.669 1.00 96.19 206 GLY A O 1
ATOM 1684 N N . ILE A 1 207 ? -4.690 -7.998 8.638 1.00 96.38 207 IL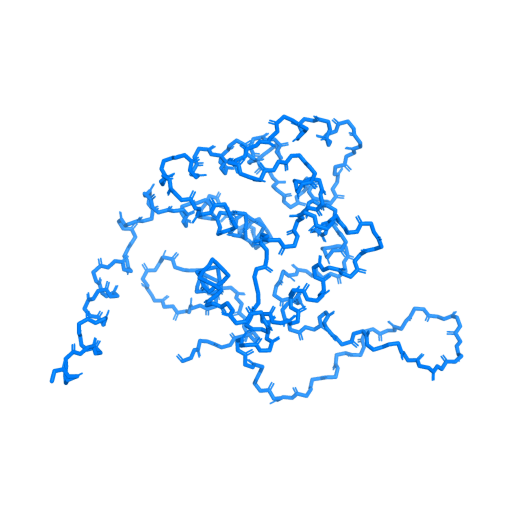E A N 1
ATOM 1685 C CA . ILE A 1 207 ? -3.884 -9.113 8.111 1.00 96.38 207 ILE A CA 1
ATOM 1686 C C . ILE A 1 207 ? -2.420 -9.103 8.585 1.00 96.38 207 ILE A C 1
ATOM 1688 O O . ILE A 1 207 ? -1.688 -10.062 8.328 1.00 96.38 207 ILE A O 1
ATOM 1692 N N . TRP A 1 208 ? -1.990 -8.043 9.273 1.00 95.00 208 TRP A N 1
ATOM 1693 C CA . TRP A 1 208 ? -0.652 -7.884 9.855 1.00 95.00 208 TRP A CA 1
ATOM 1694 C C . TRP A 1 208 ? -0.664 -8.190 11.357 1.00 95.00 208 TRP A C 1
ATOM 1696 O O . TRP A 1 208 ? -1.628 -7.881 12.059 1.00 95.00 208 TRP A O 1
ATOM 1706 N N . ASN A 1 209 ? 0.394 -8.834 11.857 1.00 89.94 209 ASN A N 1
ATOM 1707 C CA . ASN A 1 209 ? 0.441 -9.402 13.216 1.00 89.94 209 ASN A CA 1
ATOM 1708 C C . ASN A 1 209 ? 1.643 -8.949 14.057 1.00 89.94 209 ASN A C 1
ATOM 1710 O O . ASN A 1 209 ? 1.625 -9.080 15.281 1.00 89.94 209 ASN A O 1
ATOM 1714 N N . ASN A 1 210 ? 2.687 -8.442 13.413 1.00 87.44 210 ASN A N 1
ATOM 1715 C CA . ASN A 1 210 ? 3.959 -8.059 14.014 1.00 87.44 210 ASN A CA 1
ATOM 1716 C C . ASN A 1 210 ? 3.994 -6.575 14.406 1.00 87.44 210 ASN A C 1
ATOM 1718 O O . ASN A 1 210 ? 4.794 -6.181 15.254 1.00 87.44 210 ASN A O 1
ATOM 1722 N N . ILE A 1 211 ? 3.116 -5.755 13.824 1.00 86.88 211 ILE A N 1
ATOM 1723 C CA . ILE A 1 211 ? 2.860 -4.377 14.257 1.00 86.88 211 ILE A CA 1
ATOM 1724 C C . ILE A 1 211 ? 1.584 -4.378 15.100 1.00 86.88 211 ILE A C 1
ATOM 1726 O O . ILE A 1 211 ? 0.588 -4.976 14.705 1.00 86.88 211 ILE A O 1
ATOM 1730 N N . LYS A 1 212 ? 1.597 -3.716 16.261 1.00 80.69 212 LYS A N 1
ATOM 1731 C CA . LYS A 1 212 ? 0.411 -3.591 17.123 1.00 80.69 212 LYS A CA 1
ATOM 1732 C C . LYS A 1 212 ? -0.241 -2.212 16.956 1.00 80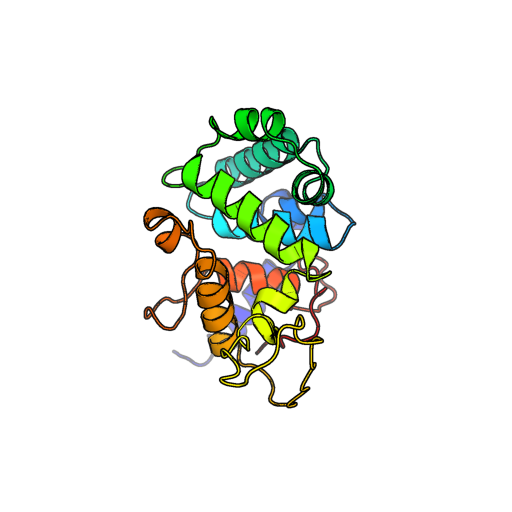.69 212 LYS A C 1
ATOM 1734 O O . LYS A 1 212 ? 0.493 -1.226 16.841 1.00 80.69 212 LYS A O 1
ATOM 1739 N N . PRO A 1 213 ? -1.586 -2.114 16.963 1.00 75.25 213 PRO A N 1
ATOM 1740 C CA . PRO A 1 213 ? -2.260 -0.840 17.193 1.00 75.25 213 PRO A CA 1
ATOM 1741 C C . PRO A 1 213 ? -1.831 -0.256 18.548 1.00 75.25 213 PRO A C 1
ATOM 1743 O O . PRO A 1 213 ? -1.505 -1.016 19.462 1.00 75.25 213 PRO A O 1
ATOM 1746 N N . ALA A 1 214 ? -1.817 1.074 18.655 1.00 61.59 214 ALA A N 1
ATOM 1747 C CA . ALA A 1 214 ? -1.589 1.777 19.919 1.00 61.59 214 ALA A CA 1
ATOM 1748 C C . ALA A 1 214 ? -2.779 1.635 20.879 1.00 61.59 214 ALA A C 1
ATOM 1750 O O . ALA A 1 214 ? -3.922 1.521 20.376 1.00 61.59 214 ALA A O 1
#

Secondary structure (DSSP, 8-state):
--TTHHHHHHHHHHHHSSGGGTTTSGGGTGGG--SHHHHHHHHHHHHHH-SS-HHHHHHHHHHHHHHTTT-HHHHHHH--HHHHHGGGG--BTTB-HHHHHHHHHHHHHHHTT-S-TTHHHHTTT----------SPPP-----------HHHHHHHHHHHHT-STT--GGGGGTS--GGGT---HHHHHHHHHHH---SSSSS-----SSPP-

Foldseek 3Di:
DPPCPVVVVVVVCVVQLAVVNLVQALLVLLVLDDQQLSSLLLLLQLLLLPPDDSVLSNVLSVVVCVLQVVDVLCCLQPPDPVSLVSQQCRDRPLDGSVLVVLSSVLSNVDVVPDVHCQCLQPPLQPPDPPPDDDPDDDDPPPPPPPDQQAPQSSLVSNLCSSQVDPPRDPSNSVSRDHVVVVDPRRSVVSSCCQQCDDDPRPSHDNVDDSHHDD

pLDDT: mean 88.39, std 17.95, range [34.22, 98.88]